Protein AF-A0A938B379-F1 (afdb_monomer)

Radius of gyration: 19.39 Å; Cα contacts (8 Å, |Δi|>4): 216; chains: 1; bounding box: 46×42×51 Å

Sequence (244 aa):
MMLWELARLNDAELQQLFDLAYCLHPHTATAWQVLIEAGPVAARWQKAQHNNPGGDKPYQRTTPNKCLFQLGLYLASESREKDQESLEPTQSPRYAPTRQDRAVRYLKLLTLEMMIRRSIYGAIGMGCFLYTYHPGDIEYMFEQLYNPGNLRRCKQMLLERIEERFQDAVERLCGARGTIRLRSRALSRNERPWVDSVRMRLCPWYPAQPAHIAGTEDMAAVFKNYFGHKAKGLAKERPILDEQ

Structure (mmCIF, N/CA/C/O backbone):
data_AF-A0A938B379-F1
#
_entry.id   AF-A0A938B379-F1
#
loop_
_atom_site.group_PDB
_atom_site.id
_atom_site.type_symbol
_atom_site.label_atom_id
_atom_site.label_alt_id
_atom_site.label_comp_id
_atom_site.label_asym_id
_atom_site.label_entity_id
_atom_site.label_seq_id
_atom_site.pdbx_PDB_ins_code
_atom_site.Cartn_x
_atom_site.Cartn_y
_atom_site.Cartn_z
_atom_site.occupancy
_atom_site.B_iso_or_equiv
_atom_site.auth_seq_id
_atom_site.auth_comp_id
_atom_site.auth_asym_id
_atom_site.auth_atom_id
_atom_site.pdbx_PDB_model_num
ATOM 1 N N . MET A 1 1 ? 20.255 6.894 -16.972 1.00 56.09 1 MET A N 1
ATOM 2 C CA . MET A 1 1 ? 21.135 5.984 -16.204 1.00 56.09 1 MET A CA 1
ATOM 3 C C . MET A 1 1 ? 20.377 5.442 -14.978 1.00 56.09 1 MET A C 1
ATOM 5 O O . MET A 1 1 ? 20.592 5.928 -13.879 1.00 56.09 1 MET A O 1
ATOM 9 N N . MET A 1 2 ? 19.427 4.506 -15.164 1.00 67.56 2 MET A N 1
ATOM 10 C CA . MET A 1 2 ? 18.523 4.009 -14.091 1.00 67.56 2 MET A CA 1
ATOM 11 C C . MET A 1 2 ? 18.432 2.470 -13.974 1.00 67.56 2 MET A C 1
ATOM 13 O O . MET A 1 2 ? 17.891 1.975 -12.996 1.00 67.56 2 MET A O 1
ATOM 17 N N . LEU A 1 3 ? 18.978 1.702 -14.927 1.00 81.25 3 LEU A N 1
ATOM 18 C CA . LEU A 1 3 ? 18.746 0.248 -15.016 1.00 81.25 3 LEU A CA 1
ATOM 19 C C . LEU A 1 3 ? 19.635 -0.616 -14.105 1.00 81.25 3 LEU A C 1
ATOM 21 O O . LEU A 1 3 ? 19.322 -1.778 -13.875 1.00 81.25 3 LEU A O 1
ATOM 25 N N . TRP A 1 4 ? 20.730 -0.074 -13.570 1.00 86.31 4 TRP A N 1
ATOM 26 C CA . TRP A 1 4 ? 21.715 -0.863 -12.819 1.00 86.31 4 TRP A CA 1
ATOM 27 C C . TRP A 1 4 ? 21.195 -1.380 -11.468 1.00 86.31 4 TRP A C 1
ATOM 29 O O . TRP A 1 4 ? 21.687 -2.393 -10.985 1.00 86.31 4 TRP A O 1
ATOM 39 N N . GLU A 1 5 ? 20.189 -0.730 -10.874 1.00 87.44 5 GLU A N 1
ATOM 40 C CA . GLU A 1 5 ? 19.558 -1.231 -9.645 1.00 87.44 5 GLU A CA 1
ATOM 41 C C . GLU A 1 5 ? 18.731 -2.492 -9.917 1.00 87.44 5 GLU A C 1
ATOM 43 O O . GLU A 1 5 ? 18.772 -3.434 -9.132 1.00 87.44 5 GLU A O 1
ATOM 48 N N . LEU A 1 6 ? 18.038 -2.554 -11.061 1.00 86.44 6 LEU A N 1
ATOM 49 C CA . LEU A 1 6 ? 17.274 -3.740 -11.455 1.00 86.44 6 LEU A CA 1
ATOM 50 C C . LEU A 1 6 ? 18.179 -4.918 -11.823 1.00 86.44 6 LEU A C 1
ATOM 52 O O . LEU A 1 6 ? 17.801 -6.057 -11.589 1.00 86.44 6 LEU A O 1
ATOM 56 N N . ALA A 1 7 ? 19.388 -4.656 -12.326 1.00 90.38 7 ALA A N 1
ATOM 57 C CA . ALA A 1 7 ? 20.361 -5.697 -12.665 1.00 90.38 7 ALA A CA 1
ATOM 58 C C . ALA A 1 7 ? 20.843 -6.525 -11.454 1.00 90.38 7 ALA A C 1
ATOM 60 O O . ALA A 1 7 ? 21.535 -7.523 -11.630 1.00 90.38 7 ALA A O 1
ATOM 61 N N . ARG A 1 8 ? 20.510 -6.107 -10.224 1.00 89.88 8 ARG A N 1
ATOM 62 C CA . ARG A 1 8 ? 20.795 -6.852 -8.987 1.00 89.88 8 ARG A CA 1
ATOM 63 C C . ARG A 1 8 ? 19.745 -7.913 -8.663 1.00 89.88 8 ARG A C 1
ATOM 65 O O . ARG A 1 8 ? 20.002 -8.750 -7.803 1.00 89.88 8 ARG A O 1
ATOM 72 N N . LEU A 1 9 ? 18.575 -7.833 -9.290 1.00 93.12 9 LEU A N 1
ATOM 73 C CA . LEU A 1 9 ? 17.483 -8.777 -9.102 1.00 93.12 9 LEU A CA 1
ATOM 74 C C . LEU A 1 9 ? 17.703 -9.982 -10.011 1.00 93.12 9 LEU A C 1
ATOM 76 O O . LEU A 1 9 ? 18.120 -9.824 -11.159 1.00 93.12 9 LEU A O 1
ATOM 80 N N . ASN A 1 10 ? 17.395 -11.178 -9.517 1.00 95.44 10 ASN A N 1
ATOM 81 C CA . ASN A 1 10 ? 17.300 -12.340 -10.398 1.00 95.44 10 ASN A CA 1
ATOM 82 C C . ASN A 1 10 ? 15.980 -12.319 -11.197 1.00 95.44 10 ASN A C 1
ATOM 84 O O . ASN A 1 10 ? 15.050 -11.579 -10.866 1.00 95.44 10 ASN A O 1
ATOM 88 N N . ASP A 1 11 ? 15.877 -13.162 -12.227 1.00 96.00 11 ASP A N 1
ATOM 89 C CA . ASP A 1 11 ? 14.704 -13.207 -13.113 1.00 96.00 11 ASP A CA 1
ATOM 90 C C . ASP A 1 11 ? 13.390 -13.469 -12.361 1.00 96.00 11 ASP A C 1
ATOM 92 O O . ASP A 1 11 ? 12.356 -12.891 -12.694 1.00 96.00 11 ASP A O 1
ATOM 96 N N . ALA A 1 12 ? 13.417 -14.298 -11.311 1.00 94.50 12 ALA A N 1
ATOM 97 C CA . ALA A 1 12 ? 12.229 -14.605 -10.519 1.00 94.50 12 ALA A CA 1
ATOM 98 C C . ALA A 1 12 ? 11.777 -13.406 -9.670 1.00 94.50 12 ALA A C 1
ATOM 100 O O . ALA A 1 12 ? 10.584 -13.114 -9.608 1.00 9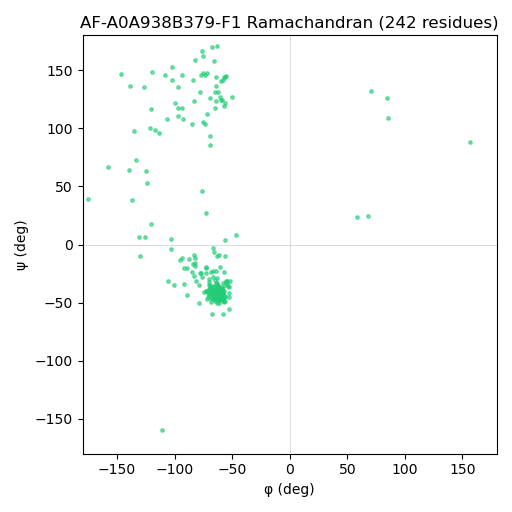4.50 12 ALA A O 1
ATOM 101 N N . GLU A 1 13 ? 12.709 -12.684 -9.044 1.00 93.38 13 GLU A N 1
ATOM 102 C CA . GLU A 1 13 ? 12.419 -11.447 -8.307 1.00 93.38 13 GLU A CA 1
ATOM 103 C C . GLU A 1 13 ? 11.899 -10.353 -9.243 1.00 93.38 13 GLU A C 1
ATOM 105 O O . GLU A 1 13 ? 10.933 -9.660 -8.916 1.00 93.38 13 GLU A O 1
ATOM 110 N N . LEU A 1 14 ? 12.510 -10.220 -10.424 1.00 95.94 14 LEU A N 1
ATOM 111 C CA . LEU A 1 14 ? 12.084 -9.266 -11.439 1.00 95.94 14 LEU A CA 1
ATOM 112 C C . LEU A 1 14 ? 10.662 -9.571 -11.920 1.00 95.94 14 LEU A C 1
ATOM 114 O O . LEU A 1 14 ? 9.833 -8.661 -11.968 1.00 95.94 14 LEU A O 1
ATOM 118 N N . GLN A 1 15 ? 10.360 -10.840 -12.214 1.00 96.12 15 GLN A N 1
ATOM 119 C CA . GLN A 1 15 ? 9.021 -11.272 -12.610 1.00 96.12 15 GLN A CA 1
ATOM 120 C C . GLN A 1 15 ? 7.998 -11.015 -11.498 1.00 96.12 15 GLN A C 1
ATOM 122 O O . GLN A 1 15 ? 6.945 -10.447 -11.768 1.00 96.12 15 GLN A O 1
ATOM 127 N N . GLN A 1 16 ? 8.314 -11.346 -10.242 1.00 94.38 16 GLN A N 1
ATOM 128 C CA . GLN A 1 16 ? 7.420 -11.084 -9.105 1.00 94.38 16 GLN A CA 1
ATOM 129 C C . GLN A 1 16 ? 7.123 -9.589 -8.931 1.00 94.38 16 GLN A C 1
ATOM 131 O O . GLN A 1 16 ? 5.977 -9.201 -8.692 1.00 94.38 16 GLN A O 1
ATOM 136 N N . LEU A 1 17 ? 8.139 -8.733 -9.060 1.00 95.75 17 LEU A N 1
ATOM 137 C CA . LEU A 1 17 ? 7.961 -7.284 -8.978 1.00 95.75 17 LEU A CA 1
ATOM 138 C C . LEU A 1 17 ? 7.191 -6.738 -10.182 1.00 95.75 17 LEU A C 1
ATOM 140 O O . LEU A 1 17 ? 6.385 -5.823 -10.018 1.00 95.75 17 LEU A O 1
ATOM 144 N N . PHE A 1 18 ? 7.388 -7.302 -11.373 1.00 97.12 18 PHE A N 1
ATOM 145 C CA . PHE A 1 18 ? 6.589 -6.951 -12.540 1.00 97.12 18 PHE A CA 1
ATOM 146 C C . PHE A 1 18 ? 5.120 -7.350 -12.358 1.00 97.12 18 PHE A C 1
ATOM 148 O O . PHE A 1 18 ? 4.241 -6.517 -12.565 1.00 97.12 18 PHE A O 1
ATOM 155 N N . ASP A 1 19 ? 4.840 -8.570 -11.897 1.00 96.12 19 ASP A N 1
ATOM 156 C CA . ASP A 1 19 ? 3.480 -9.045 -11.620 1.00 96.12 19 ASP A CA 1
ATOM 157 C C . ASP A 1 19 ? 2.784 -8.163 -10.578 1.00 96.12 19 ASP A C 1
ATOM 159 O O . ASP A 1 19 ? 1.596 -7.847 -10.698 1.00 96.12 19 ASP A O 1
ATOM 163 N N . LEU A 1 20 ? 3.536 -7.715 -9.570 1.00 96.31 20 LEU A N 1
ATOM 164 C CA . LEU A 1 20 ? 3.066 -6.751 -8.587 1.00 96.31 20 LEU A CA 1
ATOM 165 C C . LEU A 1 20 ? 2.774 -5.385 -9.222 1.00 96.31 20 LEU A C 1
ATOM 167 O O . LEU A 1 20 ? 1.699 -4.830 -8.997 1.00 96.31 20 LEU A O 1
ATOM 171 N N . ALA A 1 21 ? 3.687 -4.846 -10.032 1.00 97.00 21 ALA A N 1
ATOM 172 C CA . ALA A 1 21 ? 3.472 -3.584 -10.739 1.00 97.00 21 ALA A CA 1
ATOM 173 C C . ALA A 1 21 ? 2.256 -3.659 -11.673 1.00 97.00 21 ALA A C 1
ATOM 175 O O . ALA A 1 21 ? 1.466 -2.718 -11.723 1.00 97.00 21 ALA A O 1
ATOM 176 N N . TYR A 1 22 ? 2.068 -4.786 -12.359 1.00 96.31 22 TYR A N 1
ATOM 177 C CA . TYR A 1 22 ? 0.928 -5.038 -13.234 1.00 96.31 22 TYR A CA 1
ATOM 178 C C . TYR A 1 22 ? -0.380 -5.179 -12.450 1.00 96.31 22 TYR A C 1
ATOM 180 O O . TYR A 1 22 ? -1.420 -4.687 -12.879 1.00 96.31 22 TYR A O 1
ATOM 188 N N . CYS A 1 23 ? -0.331 -5.773 -11.254 1.00 95.31 23 CYS A N 1
ATOM 189 C CA . CYS A 1 23 ? -1.469 -5.801 -10.337 1.00 95.31 23 CYS A CA 1
ATOM 190 C C . CYS A 1 23 ? -1.902 -4.389 -9.905 1.00 95.31 23 CYS A C 1
ATOM 192 O O . CYS A 1 23 ? -3.093 -4.158 -9.719 1.00 95.31 23 CYS A O 1
ATOM 194 N N . LEU A 1 24 ? -0.954 -3.461 -9.724 1.00 96.00 24 LEU A N 1
ATOM 195 C CA . LEU A 1 24 ? -1.228 -2.062 -9.365 1.00 96.00 24 LEU A CA 1
ATOM 196 C C . LEU A 1 24 ? -1.671 -1.215 -10.564 1.00 96.00 24 LEU A C 1
ATOM 198 O O . LEU A 1 24 ? -2.488 -0.306 -10.423 1.00 96.00 24 LEU A O 1
ATOM 202 N N . HIS A 1 25 ? -1.109 -1.505 -11.734 1.00 95.12 25 HIS A N 1
ATOM 203 C CA . HIS A 1 25 ? -1.333 -0.785 -12.976 1.00 95.12 25 HIS A CA 1
ATOM 204 C C . HIS A 1 25 ? -1.546 -1.800 -14.106 1.00 95.12 25 HIS A C 1
ATOM 206 O O . HIS A 1 25 ? -0.558 -2.252 -14.690 1.00 95.12 25 HIS A O 1
ATOM 212 N N . PRO A 1 26 ? -2.801 -2.122 -14.483 1.00 93.56 26 PRO A N 1
ATOM 213 C CA . PRO A 1 26 ? -3.121 -3.172 -15.462 1.00 93.56 26 PRO A CA 1
ATOM 214 C C . PRO A 1 26 ? -2.787 -2.788 -16.919 1.00 93.56 26 PRO A C 1
ATOM 216 O O . PRO A 1 26 ? -3.389 -3.276 -17.873 1.00 93.56 26 PRO A O 1
ATOM 219 N N . HIS A 1 27 ? -1.810 -1.903 -17.109 1.00 94.00 27 HIS A N 1
ATOM 220 C CA . HIS A 1 27 ? -1.256 -1.503 -18.389 1.00 94.00 27 HIS A CA 1
ATOM 221 C C . HIS A 1 27 ? 0.239 -1.829 -18.406 1.00 94.00 27 HIS A C 1
ATOM 223 O O . HIS A 1 27 ? 1.021 -1.251 -17.649 1.00 94.00 27 HIS A O 1
ATOM 229 N N . THR A 1 28 ? 0.646 -2.734 -19.298 1.00 95.44 28 THR A N 1
ATOM 230 C CA . THR A 1 28 ? 1.998 -3.316 -19.345 1.00 95.44 28 THR A CA 1
ATOM 231 C C . THR A 1 28 ? 3.104 -2.265 -19.378 1.00 95.44 28 THR A C 1
ATOM 233 O O . THR A 1 28 ? 4.062 -2.358 -18.614 1.00 95.44 28 THR A O 1
ATOM 236 N N . ALA A 1 29 ? 2.969 -1.227 -20.210 1.00 94.88 29 ALA A N 1
ATOM 237 C CA . ALA A 1 29 ? 3.987 -0.179 -20.286 1.00 94.88 29 ALA A CA 1
ATOM 238 C C . ALA A 1 29 ? 4.081 0.629 -18.981 1.00 94.88 29 ALA A C 1
ATOM 240 O O . ALA A 1 29 ? 5.173 1.008 -18.568 1.00 94.88 29 ALA A O 1
ATOM 241 N N . THR A 1 30 ? 2.953 0.854 -18.303 1.00 95.19 30 THR A N 1
ATOM 242 C CA . THR A 1 30 ? 2.916 1.580 -17.026 1.00 95.19 30 THR A CA 1
ATOM 243 C C . THR A 1 30 ? 3.559 0.748 -15.923 1.00 95.19 30 THR A C 1
ATOM 245 O O . THR A 1 30 ? 4.363 1.275 -15.163 1.00 95.19 30 THR A O 1
ATOM 248 N N . ALA A 1 31 ? 3.262 -0.554 -15.872 1.00 96.75 31 ALA A N 1
ATOM 249 C CA . ALA A 1 31 ? 3.865 -1.483 -14.922 1.00 96.75 31 ALA A CA 1
ATOM 250 C C . ALA A 1 31 ? 5.398 -1.517 -15.052 1.00 96.75 31 ALA A C 1
ATOM 252 O O . ALA A 1 31 ? 6.105 -1.361 -14.056 1.00 96.75 31 ALA A O 1
ATOM 253 N N . TRP A 1 32 ? 5.919 -1.616 -16.281 1.00 96.75 32 TRP A N 1
ATOM 254 C CA . TRP A 1 32 ? 7.361 -1.545 -16.533 1.00 96.75 32 TRP A CA 1
ATOM 255 C C . TRP A 1 32 ? 7.973 -0.215 -16.104 1.00 96.75 32 TRP A C 1
ATOM 257 O O . TRP A 1 32 ? 9.028 -0.198 -15.474 1.00 96.75 32 TRP A O 1
ATOM 267 N N . GLN A 1 33 ? 7.318 0.902 -16.416 1.00 95.94 33 GLN A N 1
ATOM 268 C CA . GLN A 1 33 ? 7.823 2.213 -16.023 1.00 95.94 33 GLN A CA 1
ATOM 269 C C . GLN A 1 33 ? 7.877 2.372 -14.497 1.00 95.94 33 GLN A C 1
ATOM 271 O O . GLN A 1 33 ? 8.896 2.813 -13.974 1.00 95.94 33 GLN A O 1
ATOM 276 N N . VAL A 1 34 ? 6.831 1.947 -13.781 1.00 97.12 34 VAL A N 1
ATOM 277 C CA . VAL A 1 34 ? 6.803 1.949 -12.309 1.00 97.12 34 VAL A CA 1
ATOM 278 C C . VAL A 1 34 ? 7.919 1.077 -11.736 1.00 97.12 34 VAL A C 1
ATOM 280 O O . VAL A 1 34 ? 8.585 1.485 -10.788 1.00 97.12 34 VAL A O 1
ATOM 283 N N . LEU A 1 35 ? 8.165 -0.099 -12.320 1.00 97.31 35 LEU A N 1
ATOM 284 C CA . LEU A 1 35 ? 9.252 -0.984 -11.903 1.00 97.31 35 LEU A CA 1
ATOM 285 C C . LEU A 1 35 ? 10.635 -0.344 -12.112 1.00 97.31 35 LEU A C 1
ATOM 287 O O . LEU A 1 35 ? 11.487 -0.413 -11.228 1.00 97.31 35 LEU A O 1
ATOM 291 N N . ILE A 1 36 ? 10.856 0.333 -13.241 1.00 96.38 36 ILE A N 1
ATOM 292 C CA . ILE A 1 36 ? 12.102 1.072 -13.506 1.00 96.38 36 ILE A CA 1
ATOM 293 C C . ILE A 1 36 ? 12.276 2.227 -12.511 1.00 96.38 36 ILE A C 1
ATOM 295 O O . ILE A 1 36 ? 13.366 2.423 -11.971 1.00 96.38 36 ILE A O 1
ATOM 299 N N . GLU A 1 37 ? 11.206 2.970 -12.226 1.00 96.25 37 GLU A N 1
ATOM 300 C CA . GLU A 1 37 ? 11.202 4.074 -11.259 1.00 96.25 37 GLU A CA 1
ATOM 301 C C . GLU A 1 37 ? 11.409 3.594 -9.813 1.00 96.25 37 GLU A C 1
ATOM 303 O O . GLU A 1 37 ? 11.977 4.325 -8.995 1.00 96.25 37 GLU A O 1
ATOM 308 N N . ALA A 1 38 ? 11.012 2.358 -9.498 1.00 96.56 38 ALA A N 1
ATOM 309 C CA . ALA A 1 38 ? 11.160 1.762 -8.175 1.00 96.56 38 ALA A CA 1
ATOM 310 C C . ALA A 1 38 ? 12.624 1.642 -7.732 1.00 96.56 38 ALA A C 1
ATOM 312 O O . ALA A 1 38 ? 12.914 1.850 -6.554 1.00 96.56 38 ALA A O 1
ATOM 313 N N . GLY A 1 39 ? 13.551 1.346 -8.653 1.00 96.00 39 GLY A N 1
ATOM 314 C CA . GLY A 1 39 ? 14.972 1.136 -8.345 1.00 96.00 39 GLY A CA 1
ATOM 315 C C . GLY A 1 39 ? 15.622 2.345 -7.655 1.00 96.00 39 GLY A C 1
ATOM 316 O O . GLY A 1 39 ? 16.050 2.233 -6.503 1.00 96.00 39 GLY A O 1
ATOM 317 N N . PRO A 1 40 ? 15.634 3.537 -8.284 1.00 95.88 40 PRO A N 1
ATOM 318 C CA . PRO A 1 40 ? 16.147 4.754 -7.656 1.00 95.88 40 PRO A CA 1
ATOM 319 C C . PRO A 1 40 ? 15.438 5.123 -6.346 1.00 95.88 40 PRO A C 1
ATOM 321 O O . PRO A 1 40 ? 16.064 5.677 -5.441 1.00 95.88 40 PRO A O 1
ATOM 324 N N . VAL A 1 41 ? 14.136 4.840 -6.223 1.00 95.81 41 VAL A N 1
ATOM 325 C CA . VAL A 1 41 ? 13.381 5.094 -4.985 1.00 95.81 41 VAL A CA 1
ATOM 326 C C . VAL A 1 41 ? 13.855 4.166 -3.862 1.00 95.81 41 VAL A C 1
ATOM 328 O O . VAL A 1 41 ? 14.135 4.644 -2.761 1.00 95.81 41 VAL A O 1
ATOM 331 N N . ALA A 1 42 ? 14.005 2.869 -4.144 1.00 94.81 42 ALA A N 1
ATOM 332 C CA . ALA A 1 42 ? 14.507 1.874 -3.200 1.00 94.81 42 ALA A CA 1
ATOM 333 C C . ALA A 1 42 ? 15.928 2.217 -2.728 1.00 94.81 42 ALA A C 1
ATOM 335 O O . ALA A 1 42 ? 16.192 2.219 -1.526 1.00 94.81 42 ALA A O 1
ATOM 336 N N . ALA A 1 43 ? 16.809 2.613 -3.651 1.00 94.12 43 ALA A N 1
ATOM 337 C CA . ALA A 1 43 ? 18.176 3.034 -3.349 1.00 94.12 43 ALA A CA 1
ATOM 338 C C . ALA A 1 43 ? 18.225 4.266 -2.429 1.00 94.12 43 ALA A C 1
ATOM 340 O O . ALA A 1 43 ? 18.968 4.296 -1.442 1.00 94.12 43 ALA A O 1
ATOM 341 N N . ARG A 1 44 ? 17.392 5.284 -2.704 1.00 94.06 44 ARG A N 1
ATOM 342 C CA . ARG A 1 44 ? 17.262 6.460 -1.825 1.00 94.06 44 ARG A CA 1
ATOM 343 C C . ARG A 1 44 ? 16.791 6.064 -0.429 1.00 94.06 44 ARG A C 1
ATOM 345 O O . ARG A 1 44 ? 17.318 6.588 0.551 1.00 94.06 44 ARG A O 1
ATOM 352 N N . TRP A 1 45 ? 15.837 5.141 -0.333 1.00 91.19 45 TRP A N 1
ATOM 353 C CA . TRP A 1 45 ? 15.331 4.667 0.953 1.00 91.19 45 TRP A CA 1
ATOM 354 C C . TRP A 1 45 ? 16.381 3.874 1.734 1.00 91.19 45 TRP A C 1
ATOM 356 O O . TRP A 1 45 ? 16.573 4.118 2.923 1.00 91.19 45 TRP A O 1
ATOM 366 N N . GLN A 1 46 ? 17.125 2.994 1.059 1.00 92.00 46 GLN A N 1
ATOM 367 C CA . GLN A 1 46 ? 18.243 2.258 1.648 1.00 92.00 46 GLN A CA 1
ATOM 368 C C . GLN A 1 46 ? 19.298 3.214 2.215 1.00 92.00 46 GLN A C 1
ATOM 370 O O . GLN A 1 46 ? 19.714 3.081 3.366 1.00 92.00 46 GLN A O 1
ATOM 375 N N . LYS A 1 47 ? 19.685 4.229 1.432 1.00 91.94 47 LYS A N 1
ATOM 376 C CA . LYS A 1 47 ? 20.626 5.263 1.873 1.00 91.94 47 LYS A CA 1
ATOM 377 C C . LYS A 1 47 ? 20.084 6.044 3.072 1.00 91.94 47 LYS A C 1
ATOM 379 O O . LYS A 1 47 ? 20.825 6.293 4.017 1.00 91.94 47 LYS A O 1
ATOM 384 N N . ALA A 1 48 ? 18.799 6.402 3.070 1.00 89.38 48 ALA A N 1
ATOM 385 C CA . ALA A 1 48 ? 18.170 7.106 4.187 1.00 89.38 48 ALA A CA 1
ATOM 386 C C . ALA A 1 48 ? 18.160 6.274 5.482 1.00 89.38 48 ALA A C 1
ATOM 388 O O . ALA A 1 48 ? 18.365 6.840 6.556 1.00 89.38 48 ALA A O 1
ATOM 389 N N . GLN A 1 49 ? 17.969 4.953 5.386 1.00 86.94 49 GLN A N 1
ATOM 390 C CA . GLN A 1 49 ? 18.069 4.032 6.524 1.00 86.94 49 GLN A CA 1
ATOM 391 C C . GLN A 1 49 ? 19.504 3.880 7.022 1.00 86.94 49 GLN A C 1
ATOM 393 O O . GLN A 1 49 ? 19.729 3.878 8.227 1.00 86.94 49 GLN A O 1
ATOM 398 N N . HIS A 1 50 ? 20.476 3.790 6.112 1.00 86.94 50 HIS A N 1
ATOM 399 C CA . HIS A 1 50 ? 21.884 3.679 6.485 1.00 86.94 50 HIS A CA 1
ATOM 400 C C . HIS A 1 50 ? 22.412 4.955 7.151 1.00 86.94 50 HIS A C 1
ATOM 402 O O . HIS A 1 50 ? 23.138 4.874 8.135 1.00 86.94 50 HIS A O 1
ATOM 408 N N . ASN A 1 51 ? 21.999 6.125 6.654 1.00 85.81 51 ASN A N 1
ATOM 409 C CA . ASN A 1 51 ? 22.376 7.426 7.211 1.00 85.81 51 ASN A CA 1
ATOM 410 C C . ASN A 1 51 ? 21.678 7.735 8.543 1.00 85.81 51 ASN A C 1
ATOM 412 O O . ASN A 1 51 ? 22.148 8.581 9.295 1.00 85.81 51 ASN A O 1
ATOM 416 N N . ASN A 1 52 ? 20.561 7.064 8.833 1.00 79.75 52 ASN A N 1
ATOM 417 C CA . ASN A 1 52 ? 19.829 7.193 10.089 1.00 79.75 52 ASN A CA 1
ATOM 418 C C . ASN A 1 52 ? 19.665 5.810 10.739 1.00 79.75 52 ASN A C 1
ATOM 420 O O . ASN A 1 52 ? 18.529 5.357 10.905 1.00 79.75 52 ASN A O 1
ATOM 424 N N . PRO A 1 53 ? 20.767 5.131 11.122 1.00 64.38 53 PRO A N 1
ATOM 425 C CA . PRO A 1 53 ? 20.748 3.722 11.533 1.00 64.38 53 PRO A CA 1
ATOM 426 C C . PRO A 1 53 ? 19.981 3.464 12.843 1.00 64.38 53 PRO A C 1
ATOM 428 O O . PRO A 1 53 ? 19.803 2.320 13.249 1.00 64.38 53 PRO A O 1
ATOM 431 N N . GLY A 1 54 ? 19.477 4.516 13.483 1.00 60.53 54 GLY A N 1
ATOM 432 C CA . GLY A 1 54 ? 18.611 4.440 14.649 1.00 60.53 54 GLY A CA 1
ATOM 433 C C . GLY A 1 54 ? 18.115 5.810 15.082 1.00 60.53 54 GLY A C 1
ATOM 434 O O . GLY A 1 54 ? 18.092 6.069 16.277 1.00 60.53 54 GLY A O 1
ATOM 435 N N . GLY A 1 55 ? 17.783 6.702 14.135 1.00 45.00 55 GLY A N 1
ATOM 436 C CA . GLY A 1 55 ? 17.323 8.049 14.488 1.00 45.00 55 GLY A CA 1
ATOM 437 C C . GLY A 1 55 ? 16.207 7.951 15.527 1.00 45.00 55 GLY A C 1
ATOM 438 O O . GLY A 1 55 ? 15.258 7.209 15.285 1.00 45.00 55 GLY A O 1
ATOM 439 N N . ASP A 1 56 ? 16.360 8.661 16.650 1.00 46.88 56 ASP A N 1
ATOM 440 C CA . ASP A 1 56 ? 15.666 8.598 17.959 1.00 46.88 56 ASP A CA 1
ATOM 441 C C . ASP A 1 56 ? 14.124 8.528 17.976 1.00 46.88 56 ASP A C 1
ATOM 443 O O . ASP A 1 56 ? 13.477 8.655 19.013 1.00 46.88 56 ASP A O 1
ATOM 447 N N . LYS A 1 57 ? 13.479 8.352 16.829 1.00 58.75 57 LYS A N 1
ATOM 448 C CA . LYS A 1 57 ? 12.049 8.155 16.677 1.00 58.75 57 LYS A CA 1
ATOM 449 C C . LYS A 1 57 ? 11.750 6.669 16.873 1.00 58.75 57 LYS A C 1
ATOM 451 O O . LYS A 1 57 ? 11.882 5.896 15.924 1.00 58.75 57 LYS A O 1
ATOM 456 N N . PRO A 1 58 ? 11.209 6.252 18.033 1.00 58.09 58 PRO A N 1
ATOM 457 C CA . PRO A 1 58 ? 10.913 4.843 18.305 1.00 58.09 58 PRO A CA 1
ATOM 458 C C . PRO A 1 58 ? 9.892 4.244 17.317 1.00 58.09 58 PRO A C 1
ATOM 460 O O . PRO A 1 58 ? 9.632 3.042 17.327 1.00 58.09 58 PRO A O 1
ATOM 463 N N . TYR A 1 59 ? 9.260 5.069 16.481 1.00 58.69 59 TYR A N 1
ATOM 464 C CA . TYR A 1 59 ? 8.186 4.698 15.569 1.00 58.69 59 TYR A CA 1
ATOM 465 C C . TYR A 1 59 ? 8.639 4.371 14.143 1.00 58.69 59 TYR A C 1
ATOM 467 O O . TYR A 1 59 ? 7.827 3.820 13.399 1.00 58.69 59 TYR A O 1
ATOM 475 N N . GLN A 1 60 ? 9.880 4.692 13.756 1.00 64.06 60 GLN A N 1
ATOM 476 C C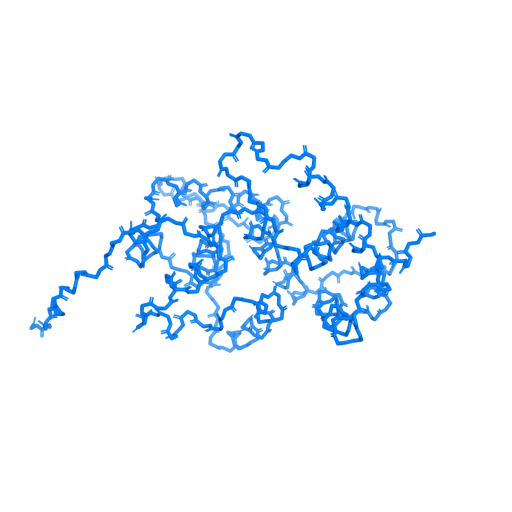A . GLN A 1 60 ? 10.357 4.481 12.390 1.00 64.06 60 GLN A CA 1
ATOM 477 C C . GLN A 1 60 ? 11.129 3.166 12.302 1.00 64.06 60 GLN A C 1
ATOM 479 O O . GLN A 1 60 ? 12.121 2.956 12.994 1.00 64.06 60 GLN A O 1
ATOM 484 N N . ARG A 1 61 ? 10.617 2.244 11.491 1.00 68.81 61 ARG A N 1
ATOM 485 C CA . ARG A 1 61 ? 11.144 0.890 11.385 1.00 68.81 61 ARG A CA 1
ATOM 486 C C . ARG A 1 61 ? 12.084 0.787 10.191 1.00 68.81 61 ARG A C 1
ATOM 488 O O . ARG A 1 61 ? 11.734 1.226 9.098 1.00 68.81 61 ARG A O 1
ATOM 495 N N . THR A 1 62 ? 13.228 0.137 10.371 1.00 82.19 62 THR A N 1
ATOM 496 C CA . THR A 1 62 ? 14.077 -0.267 9.246 1.00 82.19 62 THR A CA 1
ATOM 497 C C . THR A 1 62 ? 13.329 -1.293 8.398 1.00 82.19 62 THR A C 1
ATOM 499 O O . THR A 1 62 ? 12.961 -2.369 8.879 1.00 82.19 62 THR A O 1
ATOM 502 N N . THR A 1 63 ? 13.065 -0.949 7.140 1.00 83.88 63 THR A N 1
ATOM 503 C CA . THR A 1 63 ? 12.502 -1.877 6.155 1.00 83.88 63 THR A CA 1
ATOM 504 C C . THR A 1 63 ? 13.566 -2.929 5.832 1.00 83.88 63 THR A C 1
ATOM 506 O O . THR A 1 63 ? 14.675 -2.547 5.467 1.00 83.88 63 THR A O 1
ATOM 509 N N . PRO A 1 64 ? 13.273 -4.237 5.942 1.00 85.69 64 PRO A N 1
ATOM 510 C CA . PRO A 1 64 ? 14.231 -5.273 5.568 1.00 85.69 64 PRO A CA 1
ATOM 511 C C . PRO A 1 64 ? 14.700 -5.111 4.118 1.00 85.69 64 PRO A C 1
ATOM 513 O O . PRO A 1 64 ? 13.884 -4.790 3.254 1.00 85.69 64 PRO A O 1
ATOM 516 N N . ASN A 1 65 ? 15.973 -5.410 3.834 1.00 85.88 65 ASN A N 1
ATOM 517 C CA . ASN A 1 65 ? 16.550 -5.244 2.492 1.00 85.88 65 ASN A CA 1
ATOM 518 C C . ASN A 1 65 ? 15.723 -5.936 1.395 1.00 85.88 65 ASN A C 1
ATOM 520 O O . ASN A 1 65 ? 15.444 -5.332 0.363 1.00 85.88 65 ASN A O 1
ATOM 524 N N . LYS A 1 66 ? 15.234 -7.154 1.666 1.00 86.94 66 LYS A N 1
ATOM 525 C CA . LYS A 1 66 ? 14.371 -7.925 0.752 1.00 86.94 66 LYS A CA 1
ATOM 526 C C . LYS A 1 66 ? 13.042 -7.241 0.393 1.00 86.94 66 LYS A C 1
ATOM 528 O O . LYS A 1 66 ? 12.413 -7.602 -0.588 1.00 86.94 66 LYS A O 1
ATOM 533 N N . CYS A 1 67 ? 12.600 -6.263 1.183 1.00 89.88 67 CYS A N 1
ATOM 534 C CA . CYS A 1 67 ? 11.356 -5.525 0.968 1.00 89.88 67 CYS A CA 1
ATOM 535 C C . CYS A 1 67 ? 11.591 -4.122 0.378 1.00 89.88 67 CYS A C 1
ATOM 537 O O . CYS A 1 67 ? 10.619 -3.418 0.105 1.00 89.88 67 CYS A O 1
ATOM 539 N N . LEU A 1 68 ? 12.848 -3.688 0.194 1.00 91.31 68 LEU A N 1
ATOM 540 C CA . LEU A 1 68 ? 13.166 -2.331 -0.269 1.00 91.31 68 LEU A CA 1
ATOM 541 C C . LEU A 1 68 ? 12.660 -2.065 -1.686 1.00 91.31 68 LEU A C 1
ATOM 543 O O . LEU A 1 68 ? 12.086 -1.006 -1.925 1.00 91.31 68 LEU A O 1
ATOM 547 N N . PHE A 1 69 ? 12.823 -3.018 -2.607 1.00 94.94 69 PHE A N 1
ATOM 548 C CA . PHE A 1 69 ? 12.328 -2.865 -3.979 1.00 94.94 69 PHE A CA 1
ATOM 549 C C . PHE A 1 69 ? 10.809 -2.779 -4.032 1.00 94.94 69 PHE A C 1
ATOM 551 O O . PHE A 1 69 ? 10.273 -1.899 -4.698 1.00 94.94 69 PHE A O 1
ATOM 558 N N . GLN A 1 70 ? 10.110 -3.621 -3.272 1.00 95.12 70 GLN A N 1
ATOM 559 C CA . GLN A 1 70 ? 8.655 -3.554 -3.192 1.00 95.12 70 GLN A CA 1
ATOM 560 C C . GLN A 1 70 ? 8.165 -2.237 -2.577 1.00 95.12 70 GLN A C 1
ATOM 562 O O . GLN A 1 70 ? 7.207 -1.644 -3.069 1.00 95.12 70 GLN A O 1
ATOM 567 N N . LEU A 1 71 ? 8.850 -1.730 -1.547 1.00 94.38 71 LEU A N 1
ATOM 568 C CA . LEU A 1 71 ? 8.565 -0.402 -1.008 1.00 94.38 71 LEU A CA 1
ATOM 569 C C . LEU A 1 71 ? 8.797 0.692 -2.061 1.00 94.38 71 LEU A C 1
ATOM 571 O O . LEU A 1 71 ? 7.950 1.567 -2.237 1.00 94.38 71 LEU A O 1
ATOM 575 N N . GLY A 1 72 ? 9.922 0.628 -2.777 1.00 96.56 72 GLY A N 1
ATOM 576 C CA . GLY A 1 72 ? 10.231 1.540 -3.875 1.00 96.56 72 GLY A CA 1
ATOM 577 C C . GLY A 1 72 ? 9.156 1.522 -4.959 1.00 96.56 72 GLY A C 1
ATOM 578 O O . GLY A 1 72 ? 8.743 2.579 -5.427 1.00 96.56 72 GLY A O 1
ATOM 579 N N . LEU A 1 73 ? 8.639 0.337 -5.279 1.00 97.62 73 LEU A N 1
ATOM 580 C CA . LEU A 1 73 ? 7.573 0.119 -6.249 1.00 97.62 73 LEU A CA 1
ATOM 581 C C . LEU A 1 73 ? 6.258 0.751 -5.792 1.00 97.62 73 LEU A C 1
ATOM 583 O O . LEU A 1 73 ? 5.611 1.439 -6.577 1.00 97.62 73 LEU A O 1
ATOM 587 N N . TYR A 1 74 ? 5.884 0.610 -4.519 1.00 97.56 74 TYR A N 1
ATOM 588 C CA . TYR A 1 74 ? 4.691 1.269 -3.978 1.00 97.56 74 TYR A CA 1
ATOM 589 C C . TYR A 1 74 ? 4.778 2.783 -3.971 1.00 97.56 74 TYR A C 1
ATOM 591 O O . TYR A 1 74 ? 3.792 3.441 -4.303 1.00 97.56 74 TYR A O 1
ATOM 599 N N . LEU A 1 75 ? 5.942 3.326 -3.628 1.00 96.81 75 LEU A N 1
ATOM 600 C CA . LEU A 1 75 ? 6.185 4.764 -3.630 1.00 96.81 75 LEU A CA 1
ATOM 601 C C . LEU A 1 75 ? 6.213 5.332 -5.059 1.00 96.81 75 LEU A C 1
ATOM 603 O O . LEU A 1 75 ? 5.612 6.377 -5.304 1.00 96.81 75 LEU A O 1
ATOM 607 N N . ALA A 1 76 ? 6.842 4.634 -6.010 1.00 97.50 76 ALA A N 1
ATOM 608 C CA . ALA A 1 76 ? 6.815 5.004 -7.427 1.00 97.50 76 ALA A CA 1
ATOM 609 C C . ALA A 1 76 ? 5.380 4.971 -7.978 1.00 97.50 76 ALA A C 1
ATOM 611 O O . ALA A 1 76 ? 4.892 5.962 -8.519 1.00 97.50 76 ALA A O 1
ATOM 612 N N . SER A 1 77 ? 4.667 3.869 -7.735 1.00 97.56 77 SER A N 1
ATOM 613 C CA . SER A 1 77 ? 3.254 3.704 -8.078 1.00 97.56 77 SER A CA 1
ATOM 614 C C . SER A 1 77 ? 2.385 4.808 -7.463 1.00 97.56 77 SER A C 1
ATOM 616 O O . SER A 1 77 ? 1.558 5.396 -8.148 1.00 97.56 77 SER A O 1
ATOM 618 N N . GLU A 1 78 ? 2.583 5.154 -6.186 1.00 96.50 78 GLU A N 1
ATOM 619 C CA . GLU A 1 78 ? 1.845 6.246 -5.542 1.00 96.50 78 GLU A CA 1
ATOM 620 C C . GLU A 1 78 ? 2.096 7.601 -6.212 1.00 96.50 78 GLU A C 1
ATOM 622 O O . GLU A 1 78 ? 1.145 8.354 -6.418 1.00 96.50 78 GLU A O 1
ATOM 627 N N . SER A 1 79 ? 3.345 7.913 -6.563 1.00 95.62 79 SER A N 1
ATOM 628 C CA . SER A 1 79 ? 3.669 9.159 -7.263 1.00 95.62 79 SER A CA 1
ATOM 629 C C . SER A 1 79 ? 2.914 9.265 -8.587 1.00 95.62 79 SER A C 1
ATOM 631 O O . SER A 1 79 ? 2.388 10.329 -8.907 1.00 95.62 79 SER A O 1
ATOM 633 N N . ARG A 1 80 ? 2.831 8.160 -9.334 1.00 95.06 80 ARG A N 1
ATOM 634 C CA . ARG A 1 80 ? 2.092 8.097 -10.598 1.00 95.06 80 ARG A CA 1
ATOM 635 C C . ARG A 1 80 ? 0.591 8.248 -10.419 1.00 95.06 80 ARG A C 1
ATOM 637 O O . ARG A 1 80 ? -0.058 8.968 -11.164 1.00 95.06 80 ARG A O 1
ATOM 644 N N . GLU A 1 81 ? 0.027 7.569 -9.429 1.00 95.31 81 GLU A N 1
ATOM 645 C CA . GLU A 1 81 ? -1.405 7.658 -9.138 1.00 95.31 81 GLU A CA 1
ATOM 646 C C . GLU A 1 81 ? -1.806 9.081 -8.753 1.00 95.31 81 GLU A C 1
ATOM 648 O O . GLU A 1 81 ? -2.825 9.560 -9.236 1.00 95.31 81 GLU A O 1
ATOM 653 N N . LYS A 1 82 ? -0.977 9.770 -7.957 1.00 92.44 82 LYS A N 1
ATOM 654 C CA . LYS A 1 82 ? -1.178 11.180 -7.596 1.00 92.44 82 LYS A CA 1
ATOM 655 C C . LYS A 1 82 ? -1.094 12.109 -8.809 1.00 92.44 82 LYS A C 1
ATOM 657 O O . LYS A 1 82 ? -1.893 13.032 -8.904 1.00 92.44 82 LYS A O 1
ATOM 662 N N . ASP A 1 83 ? -0.169 11.863 -9.741 1.00 93.31 83 ASP A N 1
ATOM 663 C CA . ASP A 1 83 ? -0.115 12.607 -11.009 1.00 93.31 83 ASP A CA 1
ATOM 664 C C . ASP A 1 83 ? -1.398 12.395 -11.829 1.00 93.31 83 ASP A C 1
ATOM 666 O O . ASP A 1 83 ? -2.010 13.362 -12.273 1.00 93.31 83 ASP A O 1
ATOM 670 N N . GLN A 1 84 ? -1.877 11.152 -11.936 1.00 90.94 84 GLN A N 1
ATOM 671 C CA . GLN A 1 84 ? -3.131 10.824 -12.627 1.00 90.94 84 GLN A CA 1
ATOM 672 C C . GLN A 1 84 ? -4.384 11.411 -11.964 1.00 90.94 84 GLN A C 1
ATOM 674 O O . GLN A 1 84 ? -5.373 11.659 -12.647 1.00 90.94 84 GLN A O 1
ATOM 679 N N . GLU A 1 85 ? -4.363 11.578 -10.643 1.00 87.12 85 GLU A N 1
ATOM 680 C CA . GLU A 1 85 ? -5.444 12.172 -9.847 1.00 87.12 85 GLU A CA 1
ATOM 681 C C . GLU A 1 85 ? -5.389 13.712 -9.837 1.00 87.12 85 GLU A C 1
ATOM 683 O O . GLU A 1 85 ? -6.327 14.354 -9.362 1.00 87.12 85 GLU A O 1
ATOM 688 N N . SER A 1 86 ? -4.315 14.316 -10.360 1.00 89.12 86 SER A N 1
ATOM 689 C CA . SER A 1 86 ? -4.160 15.770 -10.437 1.00 89.12 86 SER A CA 1
ATOM 690 C C . SER A 1 86 ? -5.020 16.396 -11.544 1.00 89.12 86 SER A C 1
ATOM 692 O O . SER A 1 86 ? -5.460 15.722 -12.475 1.00 89.12 86 SER A O 1
ATOM 694 N N . LEU A 1 87 ? -5.243 17.713 -11.459 1.00 89.00 87 LEU A N 1
ATOM 695 C CA . LEU A 1 87 ? -5.982 18.467 -12.482 1.00 89.00 87 LEU A CA 1
ATOM 696 C C . LEU A 1 87 ? -5.271 18.462 -13.845 1.00 89.00 87 LEU A C 1
ATOM 698 O O . LEU A 1 87 ? -5.929 18.534 -14.880 1.00 89.00 87 LEU A O 1
ATOM 702 N N . GLU A 1 88 ? -3.940 18.348 -13.846 1.00 92.81 88 GLU A N 1
ATOM 703 C CA . GLU A 1 88 ? -3.104 18.414 -15.046 1.00 92.81 88 GLU A CA 1
ATOM 704 C C . GLU A 1 88 ? -2.066 17.273 -15.059 1.00 92.81 88 GLU A C 1
ATOM 706 O O . GLU A 1 88 ? -0.874 17.520 -14.865 1.00 92.81 88 GLU A O 1
ATOM 711 N N . PRO A 1 89 ? -2.480 16.010 -15.300 1.00 93.50 89 PRO A N 1
ATOM 712 C CA . PRO A 1 89 ? -1.568 14.869 -15.268 1.00 93.50 89 PRO A CA 1
ATOM 713 C C . PRO A 1 89 ? -0.447 15.009 -16.294 1.00 93.50 89 PRO A C 1
ATOM 715 O O . PRO A 1 89 ? -0.698 15.185 -17.491 1.00 93.50 89 PRO A O 1
ATOM 718 N N . THR A 1 90 ? 0.800 14.890 -15.860 1.00 94.38 90 THR A N 1
ATOM 719 C CA . THR A 1 90 ? 1.967 15.044 -16.738 1.00 94.38 90 THR A CA 1
ATOM 720 C C . THR A 1 90 ? 2.430 13.721 -17.337 1.00 94.38 90 THR A C 1
ATOM 722 O O . THR A 1 90 ? 3.088 13.708 -18.379 1.00 94.38 90 THR A O 1
ATOM 725 N N . GLN A 1 91 ? 2.059 12.595 -16.727 1.00 90.44 91 GLN A N 1
ATOM 726 C CA . GLN A 1 91 ? 2.529 11.274 -17.120 1.00 90.44 91 GLN A CA 1
ATOM 727 C C . GLN A 1 91 ? 1.576 10.576 -18.097 1.00 90.44 91 GLN A C 1
ATOM 729 O O . GLN A 1 91 ? 0.351 10.690 -18.035 1.00 90.44 91 GLN A O 1
ATOM 734 N N . SER A 1 92 ? 2.162 9.799 -19.008 1.00 88.56 92 SER A N 1
ATOM 735 C CA . SER A 1 92 ? 1.449 8.942 -19.958 1.00 88.56 92 SER A CA 1
ATOM 736 C C . SER A 1 92 ? 1.616 7.456 -19.603 1.00 88.56 92 SER A C 1
ATOM 738 O O . SER A 1 92 ? 2.714 7.063 -19.198 1.00 88.56 92 SER A O 1
ATOM 740 N N . PRO A 1 93 ? 0.601 6.605 -19.834 1.00 89.31 93 PRO A N 1
ATOM 741 C CA . PRO A 1 93 ? -0.717 6.937 -20.372 1.00 89.31 93 PRO A CA 1
ATOM 742 C C . PRO A 1 93 ? -1.628 7.595 -19.325 1.00 89.31 93 PRO A C 1
ATOM 744 O O . PRO A 1 93 ? -1.606 7.242 -18.144 1.00 89.31 93 PRO A O 1
ATOM 747 N N . ARG A 1 94 ? -2.475 8.519 -19.789 1.00 88.81 94 ARG A N 1
ATOM 748 C CA . ARG A 1 94 ? -3.554 9.096 -18.983 1.00 88.81 94 ARG A CA 1
ATOM 749 C C . ARG A 1 94 ? -4.756 8.159 -19.033 1.00 88.81 94 ARG A C 1
ATOM 751 O O . ARG A 1 94 ? -5.245 7.850 -20.116 1.00 88.81 94 ARG A O 1
ATOM 758 N N . TYR A 1 95 ? -5.228 7.714 -17.876 1.00 84.19 95 TYR A N 1
ATOM 759 C CA . TYR A 1 95 ? -6.460 6.939 -17.764 1.00 84.19 95 TYR A CA 1
ATOM 760 C C . TYR A 1 95 ? -7.163 7.256 -16.446 1.00 84.19 95 TYR A C 1
ATOM 762 O O . TYR A 1 95 ? -6.515 7.519 -15.433 1.00 84.19 95 TYR A O 1
ATOM 770 N N . ALA A 1 96 ? -8.495 7.229 -16.463 1.00 85.44 96 ALA A N 1
ATOM 771 C CA . ALA A 1 96 ? -9.282 7.347 -15.245 1.00 85.44 96 ALA A CA 1
ATOM 772 C C . ALA A 1 96 ? -9.267 5.997 -14.505 1.00 85.44 96 ALA A C 1
ATOM 774 O O . ALA A 1 96 ? -9.528 4.969 -15.137 1.00 85.44 96 ALA A O 1
ATOM 775 N N . PRO A 1 97 ? -8.979 5.961 -13.191 1.00 88.44 97 PRO A N 1
ATOM 776 C CA . PRO A 1 97 ? -8.985 4.713 -12.444 1.00 88.44 97 PRO A CA 1
ATOM 777 C C . PRO A 1 97 ? -10.396 4.131 -12.389 1.00 88.44 97 PRO A C 1
ATOM 779 O O . PRO A 1 97 ? -11.358 4.811 -12.017 1.00 88.44 97 PRO A O 1
ATOM 782 N N . THR A 1 98 ? -10.511 2.846 -12.705 1.00 89.00 98 THR A N 1
ATOM 783 C CA . THR A 1 98 ? -11.738 2.083 -12.494 1.00 89.00 98 THR A CA 1
ATOM 784 C C . THR A 1 98 ? -12.016 1.912 -10.997 1.00 89.00 98 THR A C 1
ATOM 786 O O . THR A 1 98 ? -11.171 2.157 -10.130 1.00 89.00 98 THR A O 1
ATOM 789 N N . ARG A 1 99 ? -13.212 1.422 -10.657 1.00 84.69 99 ARG A N 1
ATOM 790 C CA . ARG A 1 99 ? -13.544 1.067 -9.268 1.00 84.69 99 ARG A CA 1
ATOM 791 C C . ARG A 1 99 ? -12.598 0.002 -8.698 1.00 84.69 99 ARG A C 1
ATOM 793 O O . ARG A 1 99 ? -12.255 0.072 -7.520 1.00 84.69 99 ARG A O 1
ATOM 800 N N . GLN A 1 100 ? -12.191 -0.972 -9.514 1.00 86.62 100 GLN A N 1
ATOM 801 C CA . GLN A 1 100 ? -11.239 -2.001 -9.096 1.00 86.62 100 GLN A CA 1
ATOM 802 C C . GLN A 1 100 ? -9.853 -1.397 -8.862 1.00 86.62 100 GLN A C 1
ATOM 804 O O . GLN A 1 100 ? -9.261 -1.675 -7.822 1.00 86.62 100 GLN A O 1
ATOM 809 N N . ASP A 1 101 ? -9.393 -0.493 -9.737 1.00 90.19 101 ASP A N 1
ATOM 810 C CA . ASP A 1 101 ? -8.125 0.222 -9.539 1.00 90.19 101 ASP A CA 1
ATOM 811 C C . ASP A 1 101 ? -8.132 0.994 -8.218 1.00 90.19 101 ASP A C 1
ATOM 813 O O . ASP A 1 101 ? -7.198 0.877 -7.430 1.00 90.19 101 ASP A O 1
ATOM 817 N N . ARG A 1 102 ? -9.214 1.725 -7.912 1.00 88.38 102 ARG A N 1
ATOM 818 C CA . ARG A 1 102 ? -9.353 2.438 -6.628 1.00 88.38 102 ARG A CA 1
ATOM 819 C C . ARG A 1 102 ? -9.266 1.495 -5.427 1.00 88.38 102 ARG A C 1
ATOM 821 O O . ARG A 1 102 ? -8.611 1.821 -4.441 1.00 88.38 102 ARG A O 1
ATOM 828 N N . ALA A 1 103 ? -9.883 0.317 -5.507 1.00 88.31 103 ALA A N 1
ATOM 829 C CA . ALA A 1 103 ? -9.807 -0.679 -4.444 1.00 88.31 103 ALA A CA 1
ATOM 830 C C . ALA A 1 103 ? -8.389 -1.268 -4.290 1.00 88.31 103 ALA A C 1
ATOM 832 O O . ALA A 1 103 ? -7.918 -1.426 -3.164 1.00 88.31 103 ALA A O 1
ATOM 833 N N . VAL A 1 104 ? -7.667 -1.515 -5.388 1.00 92.00 104 VAL A N 1
ATOM 834 C CA . VAL A 1 104 ? -6.251 -1.920 -5.338 1.00 92.00 104 VAL A CA 1
ATOM 835 C C . VAL A 1 104 ? -5.388 -0.811 -4.729 1.00 92.00 104 VAL A C 1
ATOM 837 O O . VAL A 1 104 ? -4.593 -1.088 -3.831 1.00 92.00 104 VAL A O 1
ATOM 840 N N . ARG A 1 105 ? -5.582 0.452 -5.134 1.00 93.62 105 ARG A N 1
ATOM 841 C CA . ARG A 1 105 ? -4.892 1.625 -4.560 1.00 93.62 105 ARG A CA 1
ATOM 842 C C . ARG A 1 105 ? -5.137 1.746 -3.059 1.00 93.62 105 ARG A C 1
ATOM 844 O O . ARG A 1 105 ? -4.208 2.042 -2.309 1.00 93.62 105 ARG A O 1
ATOM 851 N N . TYR A 1 106 ? -6.363 1.480 -2.612 1.00 90.94 106 TYR A N 1
ATOM 852 C CA . TYR A 1 106 ? -6.722 1.465 -1.197 1.00 90.94 106 TYR A CA 1
ATOM 853 C C . TYR A 1 106 ? -5.971 0.370 -0.428 1.00 90.94 106 TYR A C 1
ATOM 855 O O . TYR A 1 106 ? -5.309 0.656 0.570 1.00 90.94 106 TYR A O 1
ATOM 863 N N . LEU A 1 107 ? -5.991 -0.873 -0.923 1.00 91.19 107 LEU A N 1
ATOM 864 C CA . LEU A 1 107 ? -5.248 -1.987 -0.320 1.00 91.19 107 LEU A CA 1
ATOM 865 C C . LEU A 1 107 ? -3.734 -1.730 -0.309 1.00 91.19 107 LEU A C 1
ATOM 867 O O . LEU A 1 107 ? -3.056 -2.041 0.676 1.00 91.19 107 LEU A O 1
ATOM 871 N N . LYS A 1 108 ? -3.208 -1.117 -1.375 1.00 94.94 108 LYS A N 1
ATOM 872 C CA . LYS A 1 108 ? -1.813 -0.686 -1.455 1.00 94.94 108 LYS A CA 1
ATOM 873 C C . LYS A 1 108 ? -1.502 0.365 -0.396 1.00 94.94 108 LYS A C 1
ATOM 875 O O . LYS A 1 108 ? -0.491 0.216 0.277 1.00 94.94 108 LYS A O 1
ATOM 880 N N . LEU A 1 109 ? -2.346 1.384 -0.204 1.00 93.12 109 LEU A N 1
ATOM 881 C CA . LEU A 1 109 ? -2.139 2.399 0.838 1.00 93.12 109 LEU A CA 1
ATOM 882 C C . LEU A 1 109 ? -2.033 1.748 2.222 1.00 93.12 109 LEU A C 1
ATOM 884 O O . LEU A 1 109 ? -1.073 2.003 2.943 1.00 93.12 109 LEU A O 1
ATOM 888 N N . LEU A 1 110 ? -2.973 0.865 2.576 1.00 90.81 110 LEU A N 1
ATOM 889 C CA . LEU A 1 110 ? -2.944 0.161 3.865 1.00 90.81 110 LEU A CA 1
ATOM 890 C C . LEU A 1 110 ? -1.655 -0.655 4.043 1.00 90.81 110 LEU A C 1
ATOM 892 O O . LEU A 1 110 ? -1.030 -0.636 5.105 1.00 90.81 110 LEU A O 1
ATOM 896 N N . THR A 1 111 ? -1.241 -1.343 2.980 1.00 90.44 111 THR A N 1
ATOM 897 C CA . THR A 1 111 ? -0.001 -2.121 2.950 1.00 90.44 111 THR A CA 1
ATOM 898 C C . THR A 1 111 ? 1.231 -1.230 3.107 1.00 90.44 111 THR A C 1
ATOM 900 O O . THR A 1 111 ? 2.128 -1.535 3.891 1.00 90.44 111 THR A O 1
ATOM 903 N N . LEU A 1 112 ? 1.281 -0.119 2.376 1.00 91.94 112 LEU A N 1
ATOM 904 C CA . LEU A 1 112 ? 2.384 0.831 2.384 1.00 91.94 112 LEU A CA 1
ATOM 905 C C . LEU A 1 112 ? 2.560 1.452 3.773 1.00 91.94 112 LEU A C 1
AT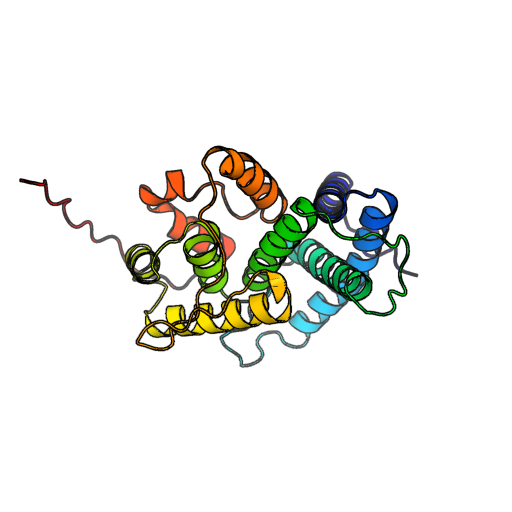OM 907 O O . LEU A 1 112 ? 3.672 1.485 4.301 1.00 91.94 112 LEU A O 1
ATOM 911 N N . GLU A 1 113 ? 1.461 1.864 4.405 1.00 89.62 113 GLU A N 1
ATOM 912 C CA . GLU A 1 113 ? 1.467 2.381 5.775 1.00 89.62 113 GLU A CA 1
ATOM 913 C C . GLU A 1 113 ? 1.976 1.327 6.770 1.00 89.62 113 GLU A C 1
ATOM 915 O O . GLU A 1 113 ? 2.762 1.649 7.662 1.00 89.62 113 GLU A O 1
ATOM 920 N N . MET A 1 114 ? 1.621 0.051 6.587 1.00 85.94 114 MET A N 1
ATOM 921 C CA . MET A 1 114 ? 2.177 -1.050 7.380 1.00 85.94 114 MET A CA 1
ATOM 922 C C . MET A 1 114 ? 3.685 -1.246 7.146 1.00 85.94 114 MET A C 1
ATOM 924 O O . MET A 1 114 ? 4.408 -1.512 8.104 1.00 85.94 114 MET A O 1
ATOM 928 N N . MET A 1 115 ? 4.171 -1.123 5.906 1.00 85.19 115 MET A N 1
ATOM 929 C CA . MET A 1 115 ? 5.594 -1.291 5.575 1.00 85.19 115 MET A CA 1
ATOM 930 C C . MET A 1 115 ? 6.473 -0.163 6.124 1.00 85.19 115 MET A C 1
ATOM 932 O O . MET A 1 115 ? 7.602 -0.412 6.548 1.00 85.19 115 MET A O 1
ATOM 936 N N . ILE A 1 116 ? 5.973 1.074 6.086 1.00 84.56 116 ILE A N 1
ATOM 937 C CA . ILE A 1 116 ? 6.709 2.264 6.534 1.00 84.56 116 ILE A CA 1
ATOM 938 C C . ILE A 1 116 ? 6.639 2.410 8.059 1.00 84.56 116 ILE A C 1
ATOM 940 O O . ILE A 1 116 ? 7.569 2.932 8.682 1.00 84.56 116 ILE A O 1
ATOM 944 N N . ARG A 1 117 ? 5.536 1.970 8.677 1.00 83.75 117 ARG A N 1
ATOM 945 C CA . ARG A 1 117 ? 5.276 2.147 10.111 1.00 83.75 117 ARG A CA 1
ATOM 946 C C . ARG A 1 117 ? 5.325 0.819 10.874 1.00 83.75 117 ARG A C 1
ATOM 948 O O . ARG A 1 117 ? 5.979 -0.146 10.494 1.00 83.75 117 ARG A O 1
ATOM 955 N N . ARG A 1 118 ? 4.699 0.803 12.054 1.00 77.81 118 ARG A N 1
ATOM 956 C CA . ARG A 1 118 ? 4.638 -0.354 12.956 1.00 77.81 118 ARG A CA 1
ATOM 957 C C . ARG A 1 118 ? 3.531 -1.331 12.540 1.00 77.81 118 ARG A C 1
ATOM 959 O O . ARG A 1 118 ? 2.535 -0.936 11.945 1.00 77.81 118 ARG A O 1
ATOM 966 N N . SER A 1 119 ? 3.650 -2.583 12.982 1.00 74.69 119 SER A N 1
ATOM 967 C CA . SER A 1 119 ? 2.670 -3.660 12.750 1.00 74.69 119 SER A CA 1
ATOM 968 C C . SER A 1 119 ? 1.226 -3.303 13.120 1.00 74.69 119 SER A C 1
ATOM 970 O O . SER A 1 119 ? 0.295 -3.758 12.462 1.00 74.69 119 SER A O 1
ATOM 972 N N . ILE A 1 120 ? 1.044 -2.445 14.128 1.00 80.75 120 ILE A N 1
ATOM 973 C CA . ILE A 1 120 ? -0.266 -1.952 14.575 1.00 80.75 120 ILE A CA 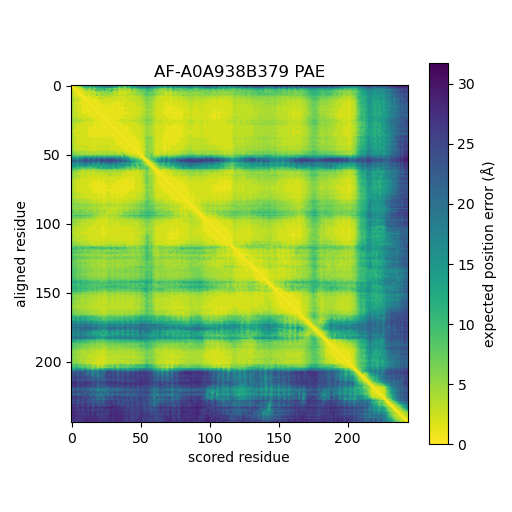1
ATOM 974 C C . ILE A 1 120 ? -1.083 -1.308 13.440 1.00 80.75 120 ILE A C 1
ATOM 976 O O . ILE A 1 120 ? -2.303 -1.440 13.412 1.00 80.75 120 ILE A O 1
ATOM 980 N N . TYR A 1 121 ? -0.426 -0.664 12.466 1.00 81.94 121 TYR A N 1
ATOM 981 C CA . TYR A 1 121 ? -1.097 -0.071 11.306 1.00 81.94 121 TYR A CA 1
ATOM 982 C C . TYR A 1 121 ? -1.644 -1.139 10.358 1.00 81.94 121 TYR A C 1
ATOM 984 O O . TYR A 1 121 ? -2.707 -0.939 9.784 1.00 81.94 121 TYR A O 1
ATOM 992 N N . GLY A 1 122 ? -0.976 -2.291 10.252 1.00 80.56 122 GLY A N 1
ATOM 993 C CA . GLY A 1 122 ? -1.490 -3.447 9.520 1.00 80.56 122 GLY A CA 1
ATOM 994 C C . GLY A 1 122 ? -2.707 -4.059 10.212 1.00 80.56 122 GLY A C 1
ATOM 995 O O . GLY A 1 122 ? -3.728 -4.283 9.569 1.00 80.56 122 GLY A O 1
ATOM 996 N N . ALA A 1 123 ? -2.646 -4.253 11.534 1.00 81.50 123 ALA A N 1
ATOM 997 C CA . ALA A 1 123 ? -3.772 -4.787 12.304 1.00 81.50 123 ALA A CA 1
ATOM 998 C C . ALA A 1 123 ? -5.020 -3.894 12.188 1.00 81.50 123 ALA A C 1
ATOM 1000 O O . ALA A 1 123 ? -6.118 -4.385 11.938 1.00 81.50 123 ALA A O 1
ATOM 1001 N N . ILE A 1 124 ? -4.854 -2.574 12.293 1.00 84.88 124 ILE A N 1
ATOM 1002 C CA . ILE A 1 124 ? -5.955 -1.617 12.133 1.00 84.88 124 ILE A CA 1
ATOM 1003 C C . ILE A 1 124 ? -6.402 -1.521 10.673 1.00 84.88 124 ILE A C 1
ATOM 1005 O O . ILE A 1 124 ? -7.598 -1.577 10.401 1.00 84.88 124 ILE A O 1
ATOM 1009 N N . GLY A 1 125 ? -5.458 -1.390 9.740 1.00 83.94 125 GLY A N 1
ATOM 1010 C CA . GLY A 1 125 ? -5.719 -1.304 8.306 1.00 83.94 125 GLY A CA 1
ATOM 1011 C C . GLY A 1 125 ? -6.574 -2.461 7.818 1.00 83.94 125 GLY A C 1
ATOM 1012 O O . GLY A 1 125 ? -7.662 -2.276 7.280 1.00 83.94 125 GLY A O 1
ATOM 1013 N N . MET A 1 126 ? -6.102 -3.671 8.086 1.00 81.56 126 MET A N 1
ATOM 1014 C CA . MET A 1 126 ? -6.755 -4.886 7.630 1.00 81.56 126 MET A CA 1
ATOM 1015 C C . MET A 1 126 ? -7.952 -5.233 8.518 1.00 81.56 126 MET A C 1
ATOM 1017 O O . MET A 1 126 ? -9.055 -5.419 8.017 1.00 81.56 126 MET A O 1
ATOM 1021 N N . GLY A 1 127 ? -7.779 -5.269 9.838 1.00 82.06 127 GLY A N 1
ATOM 1022 C CA . GLY A 1 127 ? -8.835 -5.659 10.772 1.00 82.06 127 GLY A CA 1
ATOM 1023 C C . GLY A 1 127 ? -9.982 -4.653 10.828 1.00 82.06 127 GLY A C 1
ATOM 1024 O O . GLY A 1 127 ? -11.117 -4.995 10.505 1.00 82.06 127 GLY A O 1
ATOM 1025 N N . CYS A 1 128 ? -9.698 -3.401 11.205 1.00 83.94 128 CYS A N 1
ATOM 1026 C CA . CYS A 1 128 ? -10.753 -2.400 11.393 1.00 83.94 128 CYS A CA 1
ATOM 1027 C C . CYS A 1 128 ? -11.369 -1.946 10.071 1.00 83.94 128 CYS A C 1
ATOM 1029 O O . CYS A 1 128 ? -12.587 -1.794 10.002 1.00 83.94 128 CYS A O 1
ATOM 1031 N N . PHE A 1 129 ? -10.554 -1.663 9.049 1.00 82.81 129 PHE A N 1
ATOM 1032 C CA . PHE A 1 129 ? -11.079 -1.011 7.849 1.00 82.81 129 PHE A CA 1
ATOM 1033 C C . PHE A 1 129 ? -11.540 -1.976 6.750 1.00 82.81 129 PHE A C 1
ATOM 1035 O O . PHE A 1 129 ? -12.537 -1.670 6.097 1.00 82.81 129 PHE A O 1
ATOM 1042 N N . LEU A 1 130 ? -10.902 -3.141 6.570 1.00 79.69 130 LEU A N 1
ATOM 1043 C CA . LEU A 1 130 ? -11.373 -4.140 5.593 1.00 79.69 130 LEU A CA 1
ATOM 1044 C C . LEU A 1 130 ? -12.374 -5.136 6.187 1.00 79.69 130 LEU A C 1
ATOM 1046 O O . LEU A 1 130 ? -13.375 -5.450 5.544 1.00 79.69 130 LEU A O 1
ATOM 1050 N N . TYR A 1 131 ? -12.111 -5.631 7.399 1.00 79.44 131 TYR A N 1
ATOM 1051 C CA . TYR A 1 131 ? -12.909 -6.686 8.039 1.00 79.44 131 TYR A CA 1
ATOM 1052 C C . TYR A 1 131 ? -13.856 -6.184 9.132 1.00 79.44 131 TYR A C 1
ATOM 1054 O O . TYR A 1 131 ? -14.561 -6.982 9.747 1.00 79.44 131 TYR A O 1
ATOM 1062 N N . THR A 1 132 ? -13.940 -4.866 9.335 1.00 81.00 132 THR A N 1
ATOM 1063 C CA . THR A 1 132 ? -14.863 -4.215 10.281 1.00 81.00 132 THR A CA 1
ATOM 1064 C C . THR A 1 132 ? -14.711 -4.658 11.742 1.00 81.00 132 THR A C 1
ATOM 1066 O O . THR A 1 132 ? -15.643 -4.499 12.524 1.00 81.00 132 THR A O 1
ATOM 1069 N N . TYR A 1 133 ? -13.539 -5.166 12.134 1.00 82.88 133 TYR A N 1
ATOM 1070 C CA . TYR A 1 133 ? -13.251 -5.494 13.532 1.00 82.88 133 TYR A CA 1
ATOM 1071 C C . TYR A 1 133 ? -13.260 -4.241 14.408 1.00 82.88 133 TYR A C 1
ATOM 1073 O O . TYR A 1 133 ? -12.822 -3.154 14.004 1.00 82.88 133 TYR A O 1
ATOM 1081 N N . HIS A 1 134 ? -13.745 -4.388 15.636 1.00 85.19 134 HIS A N 1
ATOM 1082 C CA . HIS A 1 134 ? -13.633 -3.349 16.638 1.00 85.19 134 HIS A CA 1
ATOM 1083 C C . HIS A 1 134 ? -12.175 -3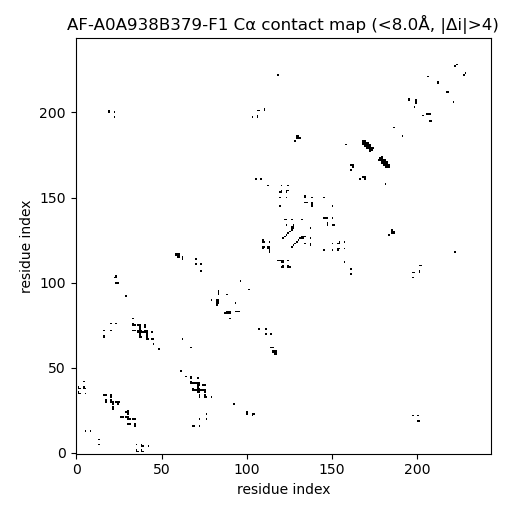.273 17.133 1.00 85.19 134 HIS A C 1
ATOM 1085 O O . HIS A 1 134 ? -11.504 -4.299 17.241 1.00 85.19 134 HIS A O 1
ATOM 1091 N N . PRO A 1 135 ? -11.640 -2.082 17.476 1.00 86.19 135 PRO A N 1
ATOM 1092 C CA . PRO A 1 135 ? -10.304 -1.986 18.068 1.00 86.19 135 PRO A CA 1
ATOM 1093 C C . PRO A 1 135 ? -10.123 -2.856 19.320 1.00 86.19 135 PRO A C 1
ATOM 1095 O O . PRO A 1 135 ? -9.028 -3.357 19.537 1.00 86.19 135 PRO A O 1
ATOM 1098 N N . GLY A 1 136 ? -11.194 -3.064 20.094 1.00 86.38 136 GLY A N 1
ATOM 1099 C CA . GLY A 1 136 ? -11.196 -3.973 21.246 1.00 86.38 136 GLY A CA 1
ATOM 1100 C C . GLY A 1 136 ? -10.968 -5.440 20.866 1.00 86.38 136 GLY A C 1
ATOM 1101 O O . GLY A 1 136 ? -10.285 -6.145 21.594 1.00 86.38 136 GLY A O 1
ATOM 1102 N N . ASP A 1 137 ? -11.435 -5.880 19.693 1.00 86.00 137 ASP A N 1
ATOM 1103 C CA . ASP A 1 137 ? -11.177 -7.241 19.199 1.00 86.00 137 ASP A CA 1
ATOM 1104 C C . ASP A 1 137 ? -9.686 -7.412 18.873 1.00 86.00 137 ASP A C 1
ATOM 1106 O O . ASP A 1 137 ? -9.076 -8.438 19.161 1.00 86.00 137 ASP A O 1
ATOM 1110 N N . ILE A 1 138 ? -9.071 -6.373 18.295 1.00 85.25 138 ILE A N 1
ATOM 1111 C CA . ILE A 1 138 ? -7.632 -6.347 17.997 1.00 85.25 138 ILE A CA 1
ATOM 1112 C C . ILE A 1 138 ? -6.815 -6.314 19.287 1.00 85.25 138 ILE A C 1
ATOM 1114 O O . ILE A 1 138 ? -5.804 -7.002 19.382 1.00 85.25 138 ILE A O 1
ATOM 1118 N N . GLU A 1 139 ? -7.229 -5.509 20.262 1.00 87.12 139 GLU A N 1
ATOM 1119 C CA . GLU A 1 139 ? -6.607 -5.475 21.583 1.00 87.12 139 GLU A CA 1
ATOM 1120 C C . GLU A 1 139 ? -6.656 -6.852 22.239 1.00 87.12 139 GLU A C 1
ATOM 1122 O O . GLU A 1 139 ? -5.618 -7.351 22.649 1.00 87.12 139 GLU A O 1
ATOM 1127 N N . TYR A 1 140 ? -7.821 -7.497 22.247 1.00 86.12 140 TYR A N 1
ATOM 1128 C CA . TYR A 1 140 ? -7.997 -8.832 22.807 1.00 86.12 140 TYR A CA 1
ATOM 1129 C C . TYR A 1 140 ? -7.089 -9.873 22.133 1.00 86.12 140 TYR A C 1
ATOM 1131 O O . TYR A 1 140 ? -6.392 -10.622 22.813 1.00 86.12 140 TYR A O 1
ATOM 1139 N N . MET A 1 141 ? -7.010 -9.875 20.797 1.00 82.12 141 MET A N 1
ATOM 1140 C CA . MET A 1 141 ? -6.133 -10.794 20.056 1.00 82.12 141 MET A CA 1
ATOM 1141 C C . MET A 1 141 ? -4.631 -10.525 20.275 1.00 82.12 141 MET A C 1
ATOM 1143 O O . MET A 1 141 ? -3.807 -11.413 20.052 1.00 82.12 141 MET A O 1
AT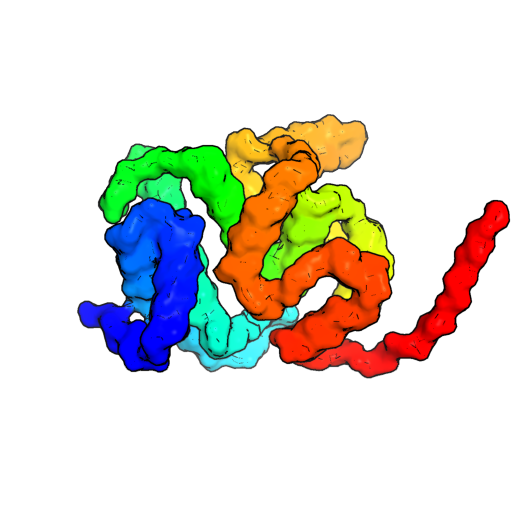OM 1147 N N . PHE A 1 142 ? -4.251 -9.308 20.680 1.00 79.69 142 PHE A N 1
ATOM 1148 C CA . PHE A 1 142 ? -2.858 -8.848 20.740 1.00 79.69 142 PHE A CA 1
ATOM 1149 C C . PHE A 1 142 ? -2.541 -8.072 22.021 1.00 79.69 142 PHE A C 1
ATOM 1151 O O . PHE A 1 142 ? -1.767 -7.111 21.982 1.00 79.69 142 PHE A O 1
ATOM 1158 N N . GLU A 1 143 ? -3.094 -8.504 23.154 1.00 78.44 143 GLU A N 1
ATOM 1159 C CA . GLU A 1 143 ? -3.069 -7.771 24.432 1.00 78.44 143 GLU A CA 1
ATOM 1160 C C . GLU A 1 143 ? -1.638 -7.405 24.873 1.00 78.44 143 GLU A C 1
ATOM 1162 O O . GLU A 1 143 ? -1.376 -6.351 25.446 1.00 78.44 143 GLU A O 1
ATOM 1167 N N . GLN A 1 144 ? -0.666 -8.248 24.516 1.00 77.56 144 GLN A N 1
ATOM 1168 C CA . GLN A 1 144 ? 0.750 -8.067 24.849 1.00 77.56 144 GLN A CA 1
ATOM 1169 C C . GLN A 1 144 ? 1.499 -7.113 23.908 1.00 77.56 144 GLN A C 1
ATOM 1171 O O . GLN A 1 144 ? 2.594 -6.649 24.229 1.00 77.56 144 GLN A O 1
ATOM 1176 N N . LEU A 1 145 ? 0.955 -6.861 22.716 1.00 72.31 145 LEU A N 1
ATOM 1177 C CA . LEU A 1 145 ? 1.608 -6.078 21.667 1.00 72.31 145 LEU A CA 1
ATOM 1178 C C . LEU A 1 145 ? 1.002 -4.682 21.531 1.00 72.31 145 LEU A C 1
ATOM 1180 O O . LEU A 1 145 ? 1.719 -3.743 21.165 1.00 72.31 145 LEU A O 1
ATOM 1184 N N . TYR A 1 146 ? -0.295 -4.529 21.807 1.00 80.31 146 TYR A N 1
ATOM 1185 C CA . TYR A 1 146 ? -1.030 -3.291 21.571 1.00 80.31 146 TYR A CA 1
ATOM 1186 C C . TYR A 1 146 ? -1.749 -2.814 22.826 1.00 80.31 146 TYR A C 1
ATOM 1188 O O . TYR A 1 146 ? -2.410 -3.578 23.508 1.00 80.31 146 TYR A O 1
ATOM 1196 N N . ASN A 1 147 ? -1.653 -1.508 23.088 1.00 81.81 147 ASN A N 1
ATOM 1197 C CA . ASN A 1 147 ? -2.475 -0.849 24.093 1.00 81.81 147 ASN A CA 1
ATOM 1198 C C . ASN A 1 147 ? -3.625 -0.074 23.402 1.00 81.81 147 ASN A C 1
ATOM 1200 O O . ASN A 1 147 ? -3.468 0.384 22.257 1.00 81.81 147 ASN A O 1
ATOM 1204 N N . PRO A 1 148 ? -4.769 0.123 24.077 1.00 80.25 148 PRO A N 1
ATOM 1205 C CA . PRO A 1 148 ? -5.951 0.738 23.466 1.00 80.25 148 PRO A CA 1
ATOM 1206 C C . PRO A 1 148 ? -5.714 2.189 23.027 1.00 80.25 148 PRO A C 1
ATOM 1208 O O . PRO A 1 148 ? -6.205 2.630 21.983 1.00 80.25 148 PRO A O 1
ATOM 1211 N N . GLY A 1 149 ? -4.900 2.939 23.779 1.00 80.88 149 GLY A N 1
ATOM 1212 C CA . GLY A 1 149 ? -4.531 4.315 23.434 1.00 80.88 149 GLY A CA 1
ATOM 1213 C C . GLY A 1 149 ? -3.791 4.421 22.094 1.00 80.88 149 GLY A C 1
ATOM 1214 O O . GLY A 1 149 ? -4.102 5.291 21.275 1.00 80.88 149 GLY A O 1
ATOM 1215 N N . ASN A 1 150 ? -2.852 3.508 21.831 1.00 83.50 150 ASN A N 1
ATOM 1216 C CA . ASN A 1 150 ? -2.112 3.447 20.573 1.00 83.50 150 ASN A CA 1
ATOM 1217 C C . ASN A 1 150 ? -3.015 2.991 19.428 1.00 83.50 150 ASN A C 1
ATOM 1219 O O . ASN A 1 150 ? -2.922 3.563 18.345 1.00 83.50 150 ASN A O 1
ATOM 1223 N N . LEU A 1 151 ? -3.915 2.026 19.660 1.00 86.50 151 LEU A N 1
ATOM 1224 C CA . LEU A 1 151 ? -4.857 1.565 18.636 1.00 86.50 151 LEU A CA 1
ATOM 1225 C C . LEU A 1 151 ? -5.752 2.708 18.147 1.00 86.50 151 LEU A C 1
ATOM 1227 O O . LEU A 1 151 ? -5.871 2.931 16.942 1.00 86.50 151 LEU A O 1
ATOM 1231 N N . ARG A 1 152 ? -6.318 3.497 19.068 1.00 86.56 152 ARG A N 1
ATOM 1232 C CA . ARG A 1 152 ? -7.137 4.664 18.712 1.00 86.56 152 ARG A CA 1
ATOM 1233 C C . ARG A 1 152 ? -6.341 5.701 17.919 1.00 86.56 152 ARG A C 1
ATOM 1235 O O . ARG A 1 152 ? -6.821 6.169 16.889 1.00 86.56 152 ARG A O 1
ATOM 1242 N N . ARG A 1 153 ? -5.131 6.045 18.374 1.00 86.75 153 ARG A N 1
ATOM 1243 C CA . ARG A 1 153 ? -4.267 7.025 17.694 1.00 86.75 153 ARG A CA 1
ATOM 1244 C C . ARG A 1 153 ? -3.877 6.555 16.293 1.00 86.75 153 ARG A C 1
ATOM 1246 O O . ARG A 1 153 ? -4.007 7.314 15.342 1.00 86.75 153 ARG A O 1
ATOM 1253 N N . CYS A 1 154 ? -3.441 5.306 16.151 1.00 88.38 154 CYS A N 1
ATOM 1254 C CA . CYS A 1 154 ? -3.056 4.744 14.859 1.00 88.38 154 CYS A CA 1
ATOM 1255 C C . CYS A 1 154 ? -4.250 4.635 13.902 1.00 88.38 154 CYS A C 1
ATOM 1257 O O . CYS A 1 154 ? -4.091 4.907 12.715 1.00 88.38 154 CYS A O 1
ATOM 1259 N N . LYS A 1 155 ? -5.450 4.317 14.408 1.00 89.12 155 LYS A N 1
ATOM 1260 C CA . LYS A 1 155 ? -6.683 4.315 13.610 1.00 89.12 155 LYS A CA 1
ATOM 1261 C C . LYS A 1 155 ? -7.034 5.702 13.106 1.00 89.12 155 LYS A C 1
ATOM 1263 O O . LYS A 1 155 ? -7.348 5.834 11.930 1.00 89.12 155 LYS A O 1
ATOM 1268 N N . GLN A 1 156 ? -6.939 6.713 13.965 1.00 88.00 156 GLN A N 1
ATOM 1269 C CA . GLN A 1 156 ? -7.180 8.099 13.579 1.00 88.00 156 GLN A CA 1
ATOM 1270 C C . GLN A 1 156 ? -6.184 8.568 12.508 1.00 88.00 156 GLN A C 1
ATOM 1272 O O . GLN A 1 156 ? -6.598 9.074 11.474 1.00 88.00 156 GLN A O 1
ATOM 1277 N N . MET A 1 157 ? -4.887 8.309 12.696 1.00 89.88 157 MET A N 1
ATOM 1278 C CA . MET A 1 157 ? -3.869 8.666 11.700 1.00 89.88 157 MET A CA 1
ATOM 1279 C C . MET A 1 157 ? -4.082 7.959 10.357 1.00 89.88 157 MET A C 1
ATOM 1281 O O . MET A 1 157 ? -3.900 8.555 9.301 1.00 89.88 157 MET A O 1
ATOM 1285 N N . LEU A 1 158 ? -4.443 6.673 10.378 1.00 90.00 158 LEU A N 1
ATOM 1286 C CA . LEU A 1 158 ? -4.690 5.925 9.148 1.00 90.00 158 LEU A CA 1
ATOM 1287 C C . LEU A 1 158 ? -5.972 6.401 8.453 1.00 90.00 158 LEU A C 1
ATOM 1289 O O . LEU A 1 158 ? -6.012 6.460 7.229 1.00 90.00 158 LEU A O 1
ATOM 1293 N N . LEU A 1 159 ? -6.988 6.797 9.222 1.00 88.94 159 LEU A N 1
ATOM 1294 C CA . LEU A 1 159 ? -8.197 7.424 8.699 1.00 88.94 159 LEU A CA 1
ATOM 1295 C C . LEU A 1 159 ? -7.889 8.750 7.997 1.00 88.94 159 LEU A C 1
ATOM 1297 O O . LEU A 1 159 ? -8.345 8.940 6.879 1.00 88.94 159 LEU A O 1
ATOM 1301 N N . GLU A 1 160 ? -7.070 9.612 8.603 1.00 89.81 160 GLU A N 1
ATOM 1302 C CA . GLU A 1 160 ? -6.622 10.875 7.992 1.00 89.81 160 GLU A CA 1
ATOM 1303 C C . GLU A 1 160 ? -5.908 10.627 6.657 1.00 89.81 160 GLU A C 1
ATOM 1305 O O . GLU A 1 160 ? -6.209 11.280 5.664 1.00 89.81 160 GLU A O 1
ATOM 1310 N N . ARG A 1 161 ? -5.037 9.612 6.582 1.00 91.19 161 ARG A N 1
ATOM 1311 C CA . ARG A 1 161 ? -4.375 9.224 5.322 1.00 91.19 161 ARG A CA 1
ATOM 1312 C C . ARG A 1 161 ? -5.340 8.712 4.261 1.00 91.19 161 ARG A C 1
ATOM 1314 O O . ARG A 1 161 ? -5.151 8.981 3.076 1.00 91.19 161 ARG A O 1
ATOM 1321 N N . ILE A 1 162 ? -6.355 7.956 4.671 1.00 89.62 162 ILE A N 1
ATOM 1322 C CA . ILE A 1 162 ? -7.400 7.485 3.760 1.00 89.62 162 ILE A CA 1
ATOM 1323 C C . ILE A 1 162 ? -8.227 8.673 3.263 1.00 89.62 162 ILE A C 1
ATOM 1325 O O . ILE A 1 162 ? -8.487 8.747 2.070 1.00 89.62 162 ILE A O 1
ATOM 1329 N N . GLU A 1 163 ? -8.598 9.609 4.137 1.00 87.81 163 GLU A N 1
ATOM 1330 C CA . GLU A 1 163 ? -9.342 10.824 3.781 1.00 87.81 163 GLU A CA 1
ATOM 1331 C C . GLU A 1 163 ? -8.567 11.719 2.818 1.00 87.81 163 GLU A C 1
ATOM 1333 O O . GLU A 1 163 ? -9.127 12.153 1.816 1.00 87.81 163 GLU A O 1
ATOM 1338 N N . GLU A 1 164 ? -7.279 11.956 3.081 1.00 89.19 164 GLU A N 1
ATOM 1339 C CA . GLU A 1 164 ? -6.405 12.750 2.209 1.00 89.19 164 GLU A CA 1
ATOM 1340 C C . GLU A 1 164 ? -6.413 12.229 0.767 1.00 89.19 164 GLU A C 1
ATOM 1342 O O . GLU A 1 164 ? -6.348 13.017 -0.175 1.00 89.19 164 GLU A O 1
ATOM 1347 N N . ARG A 1 165 ? -6.503 10.906 0.597 1.00 87.56 165 ARG A N 1
ATOM 1348 C CA . ARG A 1 165 ? -6.351 10.241 -0.697 1.00 87.56 165 ARG A CA 1
ATOM 1349 C C . ARG A 1 165 ? -7.664 9.845 -1.373 1.00 87.56 165 ARG A C 1
ATOM 1351 O O . ARG A 1 165 ? -7.754 9.867 -2.593 1.00 87.56 165 ARG A O 1
ATOM 1358 N N . PHE A 1 166 ? -8.666 9.452 -0.598 1.00 86.00 166 PHE A N 1
ATOM 1359 C CA . PHE A 1 166 ? -9.930 8.888 -1.073 1.00 86.00 166 PHE A CA 1
ATOM 1360 C C . PHE A 1 166 ? -11.108 9.708 -0.546 1.00 86.00 166 PHE A C 1
ATOM 1362 O O . PHE A 1 166 ? -12.023 9.168 0.077 1.00 86.00 166 PHE A O 1
ATOM 1369 N N . GLN A 1 167 ? -11.071 11.024 -0.768 1.00 81.44 167 GLN A N 1
ATOM 1370 C CA . GLN A 1 167 ? -12.063 11.976 -0.252 1.00 81.44 167 GLN A CA 1
ATOM 1371 C C . GLN A 1 167 ? -13.506 11.575 -0.595 1.00 81.44 167 GLN A C 1
ATOM 1373 O O . GLN A 1 167 ? -14.403 11.708 0.230 1.00 81.44 167 GLN A O 1
ATOM 1378 N N . ASP A 1 168 ? -13.723 11.015 -1.785 1.00 74.50 168 ASP A N 1
ATOM 1379 C CA . ASP A 1 168 ? -15.022 10.540 -2.265 1.00 74.50 168 ASP A CA 1
ATOM 1380 C C . ASP A 1 168 ? -15.502 9.243 -1.587 1.00 74.50 168 ASP A C 1
ATOM 1382 O O . ASP A 1 168 ? -16.695 8.935 -1.602 1.00 74.50 168 ASP A O 1
ATOM 1386 N N . ALA A 1 169 ? -14.590 8.483 -0.974 1.00 68.62 169 ALA A N 1
ATOM 1387 C CA . ALA A 1 169 ? -14.893 7.240 -0.268 1.00 68.62 169 ALA A CA 1
ATOM 1388 C C . ALA A 1 169 ? -15.132 7.438 1.241 1.00 68.62 169 ALA A C 1
ATOM 1390 O O . ALA A 1 169 ? -15.595 6.512 1.920 1.00 68.62 169 ALA A O 1
ATOM 1391 N N . VAL A 1 170 ? -14.826 8.621 1.788 1.00 67.69 170 VAL A N 1
ATOM 1392 C CA . VAL A 1 170 ? -14.996 8.918 3.215 1.00 67.69 170 VAL A CA 1
ATOM 1393 C C . VAL A 1 170 ? -16.184 9.844 3.439 1.00 67.69 170 VAL A C 1
ATOM 1395 O O . VAL A 1 170 ? -16.126 11.036 3.170 1.00 67.69 170 VAL A O 1
ATOM 1398 N N . GLU A 1 171 ? -17.266 9.309 3.999 1.00 66.12 171 GLU A N 1
ATOM 1399 C CA . GLU A 1 171 ? -18.373 10.129 4.489 1.00 66.12 171 GLU A CA 1
ATOM 1400 C C . GLU A 1 171 ? -18.207 10.346 5.989 1.00 66.12 171 GLU A C 1
ATOM 1402 O O . GLU A 1 171 ? -18.391 9.418 6.774 1.00 66.12 171 GLU A O 1
ATOM 1407 N N . ARG A 1 172 ? -17.894 11.575 6.409 1.00 65.38 172 ARG A N 1
ATOM 1408 C CA . ARG A 1 172 ? -17.823 11.917 7.833 1.00 65.38 172 ARG A CA 1
ATOM 1409 C C . ARG A 1 172 ? -19.218 11.896 8.457 1.00 65.38 172 ARG A C 1
ATOM 1411 O O . ARG A 1 172 ? -19.881 12.920 8.581 1.00 65.38 172 ARG A O 1
ATOM 1418 N N . LEU A 1 173 ? -19.658 10.717 8.881 1.00 64.31 173 LEU A N 1
ATOM 1419 C CA . LEU A 1 173 ? -20.863 10.580 9.687 1.00 64.31 173 LEU A CA 1
ATOM 1420 C C . LEU A 1 173 ? -20.563 11.080 11.100 1.00 64.31 173 LEU A C 1
ATOM 1422 O O . LEU A 1 173 ? -19.919 10.389 11.886 1.00 64.31 173 LEU A O 1
ATOM 1426 N N . CYS A 1 174 ? -21.030 12.276 11.445 1.00 60.00 174 CYS A N 1
ATOM 1427 C CA . CYS A 1 174 ? -20.997 12.754 12.821 1.00 60.00 174 CYS A CA 1
ATOM 1428 C C . CYS A 1 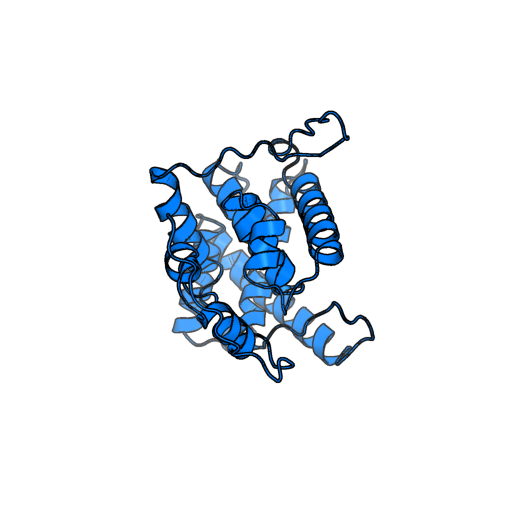174 ? -21.990 11.938 13.662 1.00 60.00 174 CYS A C 1
ATOM 1430 O O . CYS A 1 174 ? -23.174 12.254 13.728 1.00 60.00 174 CYS A O 1
ATOM 1432 N N . GLY A 1 175 ? -21.521 10.866 14.309 1.00 62.91 175 GLY A N 1
ATOM 1433 C CA . GLY A 1 175 ? -22.303 10.207 15.361 1.00 62.91 175 GLY A CA 1
ATOM 1434 C C . GLY A 1 175 ? -22.547 11.151 16.549 1.00 62.91 175 GLY A C 1
ATOM 1435 O O . GLY A 1 175 ? -21.895 12.186 16.658 1.00 62.91 175 GLY A O 1
ATOM 1436 N N . ALA A 1 176 ? -23.393 10.759 17.508 1.00 61.28 176 ALA A N 1
ATOM 1437 C CA . ALA A 1 176 ? -23.688 11.543 18.724 1.00 61.28 176 ALA A CA 1
ATOM 1438 C C . ALA A 1 176 ? -22.447 11.921 19.575 1.00 61.28 176 ALA A C 1
ATOM 1440 O O . ALA A 1 176 ? -22.540 12.723 20.497 1.00 61.28 176 ALA A O 1
ATOM 1441 N N . ARG A 1 177 ? -21.274 11.346 19.268 1.00 61.97 177 ARG A N 1
ATOM 1442 C CA . ARG A 1 177 ? -19.966 11.653 19.875 1.00 61.97 177 ARG A CA 1
ATOM 1443 C C . ARG A 1 177 ? -18.914 12.147 18.864 1.00 61.97 177 ARG A C 1
ATOM 1445 O O . ARG A 1 177 ? -17.724 12.049 19.141 1.00 61.97 177 ARG A O 1
ATOM 1452 N N . GLY A 1 178 ? -19.319 12.586 17.669 1.00 60.59 178 GLY A N 1
ATOM 1453 C CA . GLY A 1 178 ? -18.403 13.027 16.607 1.00 60.59 178 GLY A CA 1
ATOM 1454 C C . GLY A 1 178 ? -17.545 11.910 15.994 1.00 60.59 178 GLY A C 1
ATOM 1455 O O . GLY A 1 178 ? -16.455 12.172 15.496 1.00 60.59 178 GLY A O 1
ATOM 1456 N N . THR A 1 179 ? -17.979 10.645 16.058 1.00 61.91 179 THR A N 1
ATOM 1457 C CA . THR A 1 179 ? -17.177 9.514 15.560 1.00 61.91 179 THR A CA 1
ATOM 1458 C C . THR A 1 179 ? -17.196 9.438 14.041 1.00 61.91 179 THR A C 1
ATOM 1460 O O . THR A 1 179 ? -18.181 8.965 13.485 1.00 61.91 179 THR A O 1
ATOM 1463 N N . ILE A 1 180 ? -16.093 9.820 13.398 1.00 61.62 180 ILE A N 1
ATOM 1464 C CA . ILE A 1 180 ? -15.895 9.685 11.952 1.00 61.62 180 ILE A CA 1
ATOM 1465 C C . ILE A 1 180 ? -15.932 8.200 11.554 1.00 61.62 180 ILE A C 1
ATOM 1467 O O . ILE A 1 180 ? -15.263 7.358 12.163 1.00 61.62 180 ILE A O 1
ATOM 1471 N N . ARG A 1 181 ? -16.716 7.872 10.525 1.00 64.06 181 ARG A N 1
ATOM 1472 C CA . ARG A 1 181 ? -16.762 6.540 9.908 1.00 64.06 181 ARG A CA 1
ATOM 1473 C C . ARG A 1 181 ? -16.375 6.662 8.439 1.00 64.06 181 ARG A C 1
ATOM 1475 O O . ARG A 1 181 ? -16.630 7.682 7.826 1.00 64.06 181 ARG A O 1
ATOM 1482 N N . LEU A 1 182 ? -15.749 5.635 7.878 1.00 66.12 182 LEU A N 1
ATOM 1483 C CA . LEU A 1 182 ? -15.614 5.535 6.425 1.00 66.12 182 LEU A CA 1
ATOM 1484 C C . LEU A 1 182 ? -16.963 5.108 5.847 1.00 66.12 182 LEU A C 1
ATOM 1486 O O . LEU A 1 182 ? -17.658 4.300 6.469 1.00 66.12 182 LEU A O 1
ATOM 1490 N N . ARG A 1 183 ? -17.298 5.555 4.630 1.00 60.53 183 ARG A N 1
ATOM 1491 C CA . ARG A 1 183 ? -18.424 4.996 3.866 1.00 60.53 183 ARG A CA 1
ATOM 1492 C C . ARG A 1 183 ? -18.028 3.643 3.268 1.00 60.53 183 ARG A C 1
ATOM 1494 O O . ARG A 1 183 ? -18.226 3.379 2.086 1.00 60.53 183 ARG A O 1
ATOM 1501 N N . SER A 1 184 ? -17.409 2.778 4.064 1.00 60.94 184 SER A N 1
ATOM 1502 C CA . SER A 1 184 ? -17.092 1.421 3.653 1.00 60.94 184 SER A CA 1
ATOM 1503 C C . SER A 1 184 ? -18.226 0.506 4.098 1.00 60.94 184 SER A C 1
ATOM 1505 O O . SER A 1 184 ? -18.514 0.351 5.284 1.00 60.94 184 SER A O 1
ATOM 1507 N N . ARG A 1 185 ? -18.898 -0.119 3.127 1.00 69.69 185 ARG A N 1
ATOM 1508 C CA . ARG A 1 185 ? -19.670 -1.327 3.423 1.00 69.69 185 ARG A CA 1
ATOM 1509 C C . ARG A 1 185 ? -18.693 -2.465 3.693 1.00 69.69 185 ARG A C 1
ATOM 1511 O O . ARG A 1 185 ? -17.629 -2.517 3.075 1.00 69.69 185 ARG A O 1
ATOM 1518 N N . ALA A 1 186 ? -19.072 -3.390 4.567 1.00 69.06 186 ALA A N 1
ATOM 1519 C CA . ALA A 1 186 ? -18.312 -4.620 4.736 1.00 69.06 186 ALA A CA 1
ATOM 1520 C C . ALA A 1 186 ? -18.163 -5.346 3.385 1.00 69.06 186 ALA A C 1
ATOM 1522 O O . ALA A 1 186 ? -19.072 -5.323 2.542 1.00 69.06 186 ALA A O 1
ATOM 1523 N N . LEU A 1 187 ? -17.016 -6.000 3.188 1.00 69.69 187 LEU A N 1
ATOM 1524 C CA . LEU A 1 187 ? -16.776 -6.828 2.010 1.00 69.69 187 LEU A CA 1
ATOM 1525 C C . LEU A 1 187 ? -17.810 -7.957 1.948 1.00 69.69 187 LEU A C 1
ATOM 1527 O O . LEU A 1 187 ? -17.943 -8.750 2.890 1.00 69.69 187 LEU A O 1
ATOM 1531 N N . SER A 1 188 ? -18.521 -8.047 0.822 1.00 76.12 188 SER A N 1
ATOM 1532 C CA . SER A 1 188 ? -19.441 -9.156 0.569 1.00 76.12 188 SER A CA 1
ATOM 1533 C C . SER A 1 188 ? -18.671 -10.473 0.445 1.00 76.12 188 SER A C 1
ATOM 1535 O O . SER A 1 188 ? -17.480 -10.479 0.125 1.00 76.12 188 SER A O 1
ATOM 1537 N N . ARG A 1 189 ? -19.345 -11.611 0.664 1.00 79.88 189 ARG A N 1
ATOM 1538 C CA . ARG A 1 189 ? -18.721 -12.942 0.530 1.00 79.88 189 ARG A CA 1
ATOM 1539 C C . ARG A 1 189 ? -18.060 -13.146 -0.839 1.00 79.88 189 ARG A C 1
ATOM 1541 O O . ARG A 1 189 ? -16.998 -13.749 -0.895 1.00 79.88 189 ARG A O 1
ATOM 1548 N N . ASN A 1 190 ? -18.632 -12.575 -1.900 1.00 83.00 190 ASN A N 1
ATOM 1549 C CA . ASN A 1 190 ? -18.119 -12.703 -3.266 1.00 83.00 190 ASN A CA 1
ATOM 1550 C C . ASN A 1 190 ? -16.896 -11.807 -3.542 1.00 83.00 190 ASN A C 1
ATOM 1552 O O . ASN A 1 190 ? -16.097 -12.119 -4.416 1.00 83.00 190 ASN A O 1
ATOM 1556 N N . GLU A 1 191 ? -16.725 -10.706 -2.804 1.00 78.25 191 GLU A N 1
ATOM 1557 C CA . GLU A 1 191 ? -15.577 -9.796 -2.967 1.00 78.25 191 GLU A CA 1
ATOM 1558 C C . GLU A 1 191 ? -14.336 -10.276 -2.209 1.00 78.25 191 GLU A C 1
ATOM 1560 O O . GLU A 1 191 ? -13.215 -9.961 -2.607 1.00 78.25 191 GLU A O 1
ATOM 1565 N N . ARG A 1 192 ? -14.524 -11.042 -1.125 1.00 82.31 192 ARG A N 1
ATOM 1566 C CA . ARG A 1 192 ? -13.431 -11.509 -0.259 1.00 82.31 192 ARG A CA 1
ATOM 1567 C C . ARG A 1 192 ? -12.346 -12.285 -1.013 1.00 82.31 192 ARG A C 1
ATOM 1569 O O . ARG A 1 192 ? -11.194 -11.892 -0.862 1.00 82.31 192 ARG A O 1
ATOM 1576 N N . PRO A 1 193 ? -12.651 -13.281 -1.874 1.00 87.94 193 PRO A N 1
ATOM 1577 C CA . PRO A 1 193 ? -11.612 -14.009 -2.604 1.00 87.94 193 PRO A CA 1
ATOM 1578 C C . PRO A 1 193 ? -10.758 -13.100 -3.491 1.00 87.94 193 PRO A C 1
ATOM 1580 O O . PRO A 1 193 ? -9.543 -13.265 -3.567 1.00 87.94 193 PRO A O 1
ATOM 1583 N N . TRP A 1 194 ? -11.378 -12.101 -4.127 1.00 88.56 194 TRP A N 1
ATOM 1584 C CA . TRP A 1 194 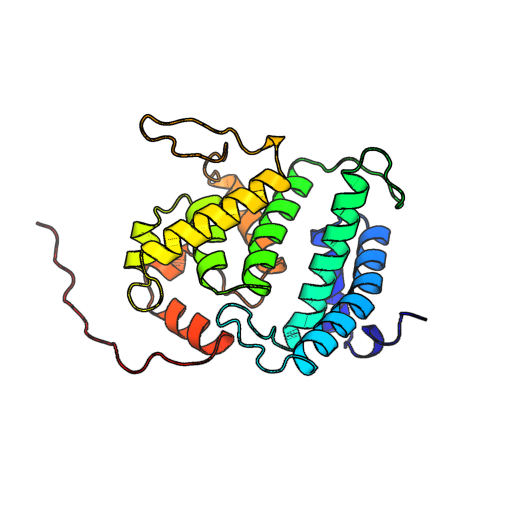? -10.658 -11.134 -4.950 1.00 88.56 194 TRP A CA 1
ATOM 1585 C C . TRP A 1 194 ? -9.758 -10.233 -4.097 1.00 88.56 194 TRP A C 1
ATOM 1587 O O . TRP A 1 194 ? -8.564 -10.137 -4.380 1.00 88.56 194 TRP A O 1
ATOM 1597 N N . VAL A 1 195 ? -10.288 -9.639 -3.020 1.00 85.94 195 VAL A N 1
ATOM 1598 C CA . VAL A 1 195 ? -9.492 -8.815 -2.091 1.00 85.94 195 VAL A CA 1
ATOM 1599 C C . VAL A 1 195 ? -8.338 -9.615 -1.500 1.00 85.94 195 VAL A C 1
ATOM 1601 O O . VAL A 1 195 ? -7.222 -9.107 -1.420 1.00 85.94 195 VAL A O 1
ATOM 1604 N N . ASP A 1 196 ? -8.581 -10.868 -1.123 1.00 85.94 196 ASP A N 1
ATOM 1605 C CA . ASP A 1 196 ? -7.546 -11.758 -0.617 1.00 85.94 196 ASP A CA 1
ATOM 1606 C C . ASP A 1 196 ? -6.487 -12.050 -1.677 1.00 85.94 196 ASP A C 1
ATOM 1608 O O . ASP A 1 196 ? -5.301 -11.958 -1.373 1.00 85.94 196 ASP A O 1
ATOM 1612 N N . SER A 1 197 ? -6.876 -12.306 -2.928 1.00 89.94 197 SER A N 1
ATOM 1613 C CA . SER A 1 197 ? -5.919 -12.519 -4.020 1.00 89.94 197 SER A CA 1
ATOM 1614 C C . SER A 1 197 ? -5.024 -11.297 -4.262 1.00 89.94 197 SER A C 1
ATOM 1616 O O . SER A 1 197 ? -3.807 -11.442 -4.387 1.00 89.94 197 SER A O 1
ATOM 1618 N N . VAL A 1 198 ? -5.595 -10.085 -4.247 1.00 90.12 198 VAL A N 1
ATOM 1619 C CA . VAL A 1 198 ? -4.842 -8.829 -4.380 1.00 90.12 198 VAL A CA 1
ATOM 1620 C C . VAL A 1 198 ? -3.930 -8.646 -3.173 1.00 90.12 198 VAL A C 1
ATOM 1622 O O . VAL A 1 198 ? -2.740 -8.396 -3.331 1.00 90.12 198 VAL A O 1
ATOM 1625 N N . ARG A 1 199 ? -4.451 -8.841 -1.959 1.00 86.94 199 ARG A N 1
ATOM 1626 C CA . ARG A 1 199 ? -3.673 -8.754 -0.721 1.00 86.94 199 ARG A CA 1
ATOM 1627 C C . ARG A 1 199 ? -2.474 -9.697 -0.728 1.00 86.94 199 ARG A C 1
ATOM 1629 O O . ARG A 1 199 ? -1.394 -9.273 -0.336 1.00 86.94 199 ARG A O 1
ATOM 1636 N N . MET A 1 200 ? -2.645 -10.941 -1.170 1.00 87.38 200 MET A N 1
ATOM 1637 C CA . MET A 1 200 ? -1.554 -11.917 -1.227 1.00 87.38 200 MET A CA 1
ATOM 1638 C C . MET A 1 200 ? -0.440 -11.484 -2.182 1.00 87.38 200 MET A C 1
ATOM 1640 O O . MET A 1 200 ? 0.728 -11.728 -1.899 1.00 87.38 200 MET A O 1
ATOM 1644 N N . ARG A 1 201 ? -0.780 -10.783 -3.270 1.00 90.06 201 ARG A N 1
ATOM 1645 C CA . ARG A 1 201 ? 0.215 -10.173 -4.164 1.00 90.06 201 ARG A CA 1
ATOM 1646 C C . ARG A 1 201 ? 0.872 -8.950 -3.531 1.00 90.06 201 ARG A C 1
ATOM 1648 O O . ARG A 1 201 ? 2.079 -8.779 -3.643 1.00 90.06 201 ARG A O 1
ATOM 1655 N N . LEU A 1 202 ? 0.095 -8.118 -2.835 1.00 90.19 202 LEU A N 1
ATOM 1656 C CA . LEU A 1 202 ? 0.602 -6.910 -2.182 1.00 90.19 202 LEU A CA 1
ATOM 1657 C C . LEU A 1 202 ? 1.444 -7.202 -0.925 1.00 90.19 202 LEU A C 1
ATOM 1659 O O . LEU A 1 202 ? 2.253 -6.383 -0.498 1.00 90.19 202 LEU A O 1
ATOM 1663 N N . CYS A 1 203 ? 1.245 -8.339 -0.275 1.00 84.19 203 CYS A N 1
ATOM 1664 C CA . CYS A 1 203 ? 1.932 -8.687 0.964 1.00 84.19 203 CYS A CA 1
ATOM 1665 C C . CYS A 1 203 ? 2.325 -10.168 0.960 1.00 84.19 203 CYS A C 1
ATOM 1667 O O . CYS A 1 203 ? 1.840 -10.910 1.812 1.00 84.19 203 CYS A O 1
ATOM 1669 N N . PRO A 1 204 ? 3.207 -10.630 0.059 1.00 74.62 204 PRO A N 1
ATOM 1670 C CA . PRO A 1 204 ? 3.528 -12.057 -0.039 1.00 74.62 204 PRO A CA 1
ATOM 1671 C C . PRO A 1 204 ? 4.209 -12.602 1.230 1.00 74.62 204 PRO A C 1
ATOM 1673 O O . PRO A 1 204 ? 4.133 -13.790 1.523 1.00 74.62 204 PRO A O 1
ATOM 1676 N N . TRP A 1 205 ? 4.840 -11.732 2.024 1.00 71.38 205 TRP A N 1
ATOM 1677 C CA . TRP A 1 205 ? 5.412 -12.059 3.338 1.00 71.38 205 TRP A CA 1
ATOM 1678 C C . TRP A 1 205 ? 4.398 -12.058 4.485 1.00 71.38 205 TRP A C 1
ATOM 1680 O O . TRP A 1 205 ? 4.749 -12.442 5.599 1.00 71.38 205 TRP A O 1
ATOM 1690 N N . TYR A 1 206 ? 3.183 -11.555 4.264 1.00 66.38 206 TYR A N 1
ATOM 1691 C CA . TYR A 1 206 ? 2.127 -11.583 5.263 1.00 66.38 206 TYR A CA 1
ATOM 1692 C C . TYR A 1 206 ? 1.321 -12.860 5.022 1.00 66.38 206 TYR A C 1
ATOM 1694 O O . TYR A 1 206 ? 0.631 -12.943 4.005 1.00 66.38 206 TYR A O 1
ATOM 1702 N N . PRO A 1 207 ? 1.431 -13.881 5.886 1.00 52.03 207 PRO A N 1
ATOM 1703 C CA . PRO A 1 207 ? 0.758 -15.144 5.648 1.00 52.03 207 PRO A CA 1
ATOM 1704 C C . PRO A 1 207 ? -0.750 -14.936 5.497 1.00 52.03 207 PRO A C 1
ATOM 1706 O O . PRO A 1 207 ? -1.367 -14.056 6.110 1.00 52.03 207 PRO A O 1
ATOM 1709 N N . ALA A 1 208 ? -1.325 -15.735 4.605 1.00 44.78 208 ALA A N 1
ATOM 1710 C CA . ALA A 1 208 ? -2.729 -15.679 4.259 1.00 44.78 208 ALA A CA 1
ATOM 1711 C C . ALA A 1 208 ? -3.623 -15.930 5.489 1.00 44.78 208 ALA A C 1
ATOM 1713 O O . ALA A 1 208 ? -3.385 -16.847 6.263 1.00 44.78 208 ALA A O 1
ATOM 1714 N N . GLN A 1 209 ? -4.717 -15.160 5.546 1.00 46.31 209 GLN A N 1
ATOM 1715 C CA . GLN A 1 209 ? -5.972 -15.382 6.294 1.00 46.31 209 GLN A CA 1
ATOM 1716 C C . GLN A 1 209 ? -6.112 -14.962 7.774 1.00 46.31 209 GLN A C 1
ATOM 1718 O O . GLN A 1 209 ? -5.758 -15.719 8.663 1.00 46.31 209 GLN A O 1
ATOM 1723 N N . PRO A 1 210 ? -6.897 -13.901 8.064 1.00 44.50 210 PRO A N 1
ATOM 1724 C CA . PRO A 1 210 ? -7.530 -13.695 9.374 1.00 44.50 210 PRO A CA 1
ATOM 1725 C C . PRO A 1 210 ? -8.442 -14.863 9.811 1.00 44.50 210 PRO A C 1
ATOM 1727 O O . PRO A 1 210 ? -8.673 -15.037 11.001 1.00 44.50 210 PRO A O 1
ATOM 1730 N N . ALA A 1 211 ? -8.960 -15.658 8.863 1.00 37.16 211 ALA A N 1
ATOM 1731 C CA . ALA A 1 211 ? -9.926 -16.732 9.118 1.00 37.16 211 ALA A CA 1
ATOM 1732 C C . ALA A 1 211 ? -9.316 -18.005 9.742 1.00 37.16 211 ALA A C 1
ATOM 1734 O O . ALA A 1 211 ? -10.002 -18.672 10.504 1.00 37.16 211 ALA A O 1
ATOM 1735 N N . HIS A 1 212 ? -8.037 -18.304 9.490 1.00 37.75 212 HIS A N 1
ATOM 1736 C CA . HIS A 1 212 ? -7.286 -19.314 10.257 1.00 37.75 212 HIS A CA 1
ATOM 1737 C C . HIS A 1 212 ? -6.674 -18.726 11.544 1.00 37.75 212 HIS A C 1
ATOM 1739 O O . HIS A 1 212 ? -6.434 -19.435 12.513 1.00 37.75 212 HIS A O 1
ATOM 1745 N N . ILE A 1 213 ? -6.465 -17.408 11.566 1.00 42.25 213 ILE A N 1
ATOM 1746 C CA . ILE A 1 213 ? -5.778 -16.665 12.630 1.00 42.25 213 ILE A CA 1
ATOM 1747 C C . ILE A 1 213 ? -6.648 -16.433 13.875 1.00 42.25 213 ILE A C 1
ATOM 1749 O O . ILE A 1 213 ? -6.106 -16.304 14.967 1.00 42.25 213 ILE A O 1
ATOM 1753 N N . ALA A 1 214 ? -7.978 -16.435 13.749 1.00 38.59 214 ALA A N 1
ATOM 1754 C CA . ALA A 1 214 ? -8.879 -16.363 14.905 1.00 38.59 214 ALA A CA 1
ATOM 1755 C C . ALA A 1 214 ? -8.810 -17.607 15.824 1.00 38.59 214 ALA A C 1
ATOM 1757 O O . ALA A 1 214 ? -9.426 -17.597 16.884 1.00 38.59 214 ALA A O 1
ATOM 1758 N N . GLY A 1 215 ? -8.067 -18.657 15.440 1.00 34.66 215 GLY A N 1
ATOM 1759 C CA . GLY A 1 215 ? -7.940 -19.902 16.205 1.00 34.66 215 GLY A CA 1
ATOM 1760 C C . GLY A 1 215 ? -6.515 -20.413 16.442 1.00 34.66 215 GLY A C 1
ATOM 1761 O O . GLY A 1 215 ? -6.375 -21.511 16.967 1.00 34.66 215 GLY A O 1
ATOM 1762 N N . THR A 1 216 ? -5.451 -19.685 16.076 1.00 36.88 216 THR A N 1
ATOM 1763 C CA . THR A 1 216 ? -4.071 -20.182 16.272 1.00 36.88 216 THR A CA 1
ATOM 1764 C C . THR A 1 216 ? -3.112 -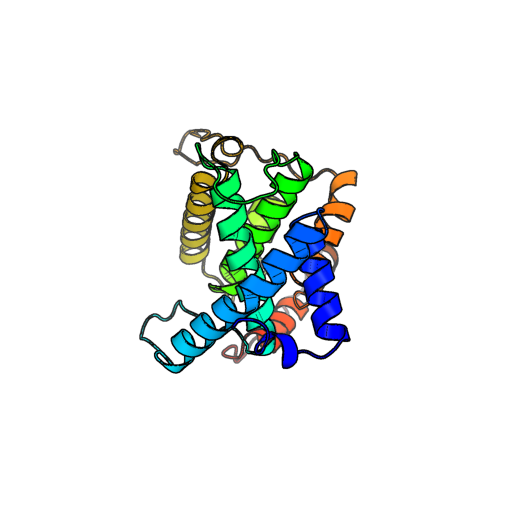19.103 16.764 1.00 36.88 216 THR A C 1
ATOM 1766 O O . THR A 1 216 ? -3.066 -18.007 16.204 1.00 36.88 216 THR A O 1
ATOM 1769 N N . GLU A 1 217 ? -2.273 -19.468 17.738 1.00 39.34 217 GLU A N 1
ATOM 1770 C CA . GLU A 1 217 ? -1.202 -18.696 18.405 1.00 39.34 217 GLU A CA 1
ATOM 1771 C C . GLU A 1 217 ? -0.116 -18.101 17.467 1.00 39.34 217 GLU A C 1
ATOM 1773 O O . GLU A 1 217 ? 0.851 -17.473 17.906 1.00 39.34 217 GLU A O 1
ATOM 1778 N N . ASP A 1 218 ? -0.265 -18.255 16.153 1.00 42.78 218 ASP A N 1
ATOM 1779 C CA . ASP A 1 218 ? 0.797 -18.094 15.161 1.00 42.78 218 ASP A CA 1
ATOM 1780 C C . ASP A 1 218 ? 0.968 -16.649 14.646 1.00 42.78 218 ASP A C 1
ATOM 1782 O O . ASP A 1 218 ? 2.000 -16.302 14.073 1.00 42.78 218 ASP A O 1
ATOM 1786 N N . MET A 1 219 ? 0.030 -15.728 14.917 1.00 38.81 219 MET A N 1
ATOM 1787 C CA . MET A 1 219 ? 0.261 -14.301 14.616 1.00 38.81 219 MET A CA 1
ATOM 1788 C C . MET A 1 219 ? 1.462 -13.767 15.394 1.00 38.81 219 MET A C 1
ATOM 1790 O O . MET A 1 219 ? 2.293 -13.059 14.830 1.00 38.81 219 MET A O 1
ATOM 1794 N N . ALA A 1 220 ? 1.594 -14.115 16.676 1.00 40.03 220 ALA A N 1
ATOM 1795 C CA . ALA A 1 220 ? 2.723 -13.673 17.484 1.00 40.03 220 ALA A CA 1
ATOM 1796 C C . ALA A 1 220 ? 4.047 -14.214 16.928 1.00 40.03 220 ALA A C 1
ATOM 1798 O O . ALA A 1 220 ? 5.026 -13.477 16.925 1.00 40.03 220 ALA A O 1
ATOM 1799 N N . ALA A 1 221 ? 4.078 -15.442 16.402 1.00 41.78 221 ALA A N 1
ATOM 1800 C CA . ALA A 1 221 ? 5.260 -16.057 15.801 1.00 41.78 221 ALA A CA 1
ATOM 1801 C C . ALA A 1 221 ? 5.592 -15.486 14.411 1.00 41.78 221 ALA A C 1
ATOM 1803 O O . ALA A 1 221 ? 6.751 -15.172 14.153 1.00 41.78 221 ALA A O 1
ATOM 1804 N N . VAL A 1 222 ? 4.604 -15.237 13.551 1.00 40.75 222 VAL A N 1
ATOM 1805 C CA . VAL A 1 222 ? 4.776 -14.527 12.271 1.00 40.75 222 VAL A CA 1
ATOM 1806 C C . VAL A 1 222 ? 5.260 -13.098 12.510 1.00 40.75 222 VAL A C 1
ATOM 1808 O O . VAL A 1 222 ? 6.233 -12.656 11.892 1.00 40.75 222 VAL A O 1
ATOM 1811 N N . PHE A 1 223 ? 4.641 -12.383 13.455 1.00 39.47 223 PHE A N 1
ATOM 1812 C CA . PHE A 1 223 ? 5.096 -11.053 13.835 1.00 39.47 223 PHE A CA 1
ATOM 1813 C C . PHE A 1 223 ? 6.508 -11.119 14.441 1.00 39.47 223 PHE A C 1
ATOM 1815 O O . PHE A 1 223 ? 7.365 -10.323 14.084 1.00 39.47 223 PHE A O 1
ATOM 1822 N N . LYS A 1 224 ? 6.818 -12.101 15.286 1.00 44.00 224 LYS A N 1
ATOM 1823 C CA . LYS A 1 224 ? 8.148 -12.302 15.890 1.00 44.00 224 LYS A CA 1
ATOM 1824 C C . LYS A 1 224 ? 9.229 -12.651 14.857 1.00 44.00 224 LYS A C 1
ATOM 1826 O O . LYS A 1 224 ? 10.320 -12.086 14.934 1.00 44.00 224 LYS A O 1
ATOM 1831 N N . ASN A 1 225 ? 8.914 -13.484 13.864 1.00 40.81 225 ASN A N 1
ATOM 1832 C CA . ASN A 1 225 ? 9.826 -13.937 12.807 1.00 40.81 225 ASN A CA 1
ATOM 1833 C C . ASN A 1 225 ? 10.132 -12.842 11.782 1.00 40.81 225 ASN A C 1
ATOM 1835 O O . ASN A 1 225 ? 11.278 -12.691 11.366 1.00 40.81 225 ASN A O 1
ATOM 1839 N N . TYR A 1 226 ? 9.136 -12.046 11.388 1.00 35.50 226 TYR A N 1
ATOM 1840 C CA . TYR A 1 226 ? 9.343 -10.972 10.412 1.00 35.50 226 TYR A CA 1
ATOM 1841 C C . TYR A 1 226 ? 9.747 -9.643 11.044 1.00 35.50 226 TYR A C 1
ATOM 1843 O O . TYR A 1 226 ? 10.312 -8.787 10.359 1.00 35.50 226 TYR A O 1
ATOM 1851 N N . PHE A 1 227 ? 9.472 -9.455 12.339 1.00 41.56 227 PHE A N 1
ATOM 1852 C CA . PHE A 1 227 ? 9.588 -8.151 12.970 1.00 41.56 227 PHE A CA 1
ATOM 1853 C C . PHE A 1 227 ? 10.476 -8.055 14.223 1.00 41.56 227 PHE A C 1
ATOM 1855 O O . PHE A 1 227 ? 10.568 -6.955 14.766 1.00 41.56 227 PHE A O 1
ATOM 1862 N N . GLY A 1 228 ? 11.209 -9.099 14.617 1.00 35.09 228 GLY A N 1
ATOM 1863 C CA . GLY A 1 228 ? 12.312 -8.995 15.587 1.00 35.09 228 GLY A CA 1
ATOM 1864 C C . GLY A 1 228 ? 11.886 -8.714 17.043 1.00 35.09 228 GLY A C 1
ATOM 1865 O O . GLY A 1 228 ? 11.085 -7.837 17.346 1.00 35.09 228 GLY A O 1
ATOM 1866 N N . HIS A 1 229 ? 12.438 -9.495 17.970 1.00 40.59 229 HIS A N 1
ATOM 1867 C CA . HIS A 1 229 ? 12.028 -9.642 19.373 1.00 40.59 229 HIS A CA 1
ATOM 1868 C C . HIS A 1 229 ? 11.997 -8.382 20.266 1.00 40.59 229 HIS A C 1
ATOM 1870 O O . HIS A 1 229 ? 12.970 -7.638 20.319 1.00 40.59 229 HIS A O 1
ATOM 1876 N N . LYS A 1 230 ? 10.975 -8.320 21.145 1.00 33.56 230 LYS A N 1
ATOM 1877 C CA . LYS A 1 230 ? 11.081 -8.317 22.631 1.00 33.56 230 LYS A CA 1
ATOM 1878 C C . LYS A 1 230 ? 9.753 -8.791 23.267 1.00 33.56 230 LYS A C 1
ATOM 1880 O O . LYS A 1 230 ? 9.070 -8.029 23.932 1.00 33.56 230 LYS A O 1
ATOM 1885 N N . ALA A 1 231 ? 9.377 -10.054 23.079 1.00 35.81 231 ALA A N 1
ATOM 1886 C CA . ALA A 1 231 ? 8.376 -10.699 23.936 1.00 35.81 231 ALA A CA 1
ATOM 1887 C C . ALA A 1 231 ? 9.070 -11.856 24.663 1.00 35.81 231 ALA A C 1
ATOM 1889 O O . ALA A 1 231 ? 9.346 -12.899 24.068 1.00 35.81 231 ALA A O 1
ATOM 1890 N N . LYS A 1 232 ? 9.479 -11.614 25.914 1.00 34.78 232 LYS A N 1
ATOM 1891 C CA . LYS A 1 232 ? 9.928 -12.655 26.844 1.00 34.78 232 LYS A CA 1
ATOM 1892 C C . LYS A 1 232 ? 8.754 -12.967 27.766 1.00 34.78 232 LYS A C 1
ATOM 1894 O O . LYS A 1 232 ? 8.308 -12.080 28.482 1.00 34.78 232 LYS A O 1
ATOM 1899 N N . GLY A 1 233 ? 8.347 -14.234 27.754 1.00 47.81 233 GLY A N 1
ATOM 1900 C CA . GLY A 1 233 ? 7.284 -14.784 28.587 1.00 47.81 233 GLY A CA 1
ATOM 1901 C C . GLY A 1 233 ? 5.913 -14.552 27.973 1.00 47.81 233 GLY A C 1
ATOM 1902 O O . GLY A 1 233 ? 5.607 -13.418 27.638 1.00 47.81 233 GLY A O 1
ATOM 1903 N N . LEU A 1 234 ? 5.139 -15.630 27.814 1.00 37.66 234 LEU A N 1
ATOM 1904 C CA . LEU A 1 234 ? 3.681 -15.712 27.986 1.00 37.66 234 LEU A CA 1
ATOM 1905 C C . LEU A 1 234 ? 3.133 -16.894 27.178 1.00 37.66 234 LEU A C 1
ATOM 1907 O O . LEU A 1 234 ? 2.703 -16.748 26.042 1.00 37.66 234 LEU A O 1
ATOM 1911 N N . ALA A 1 235 ? 3.123 -18.056 27.821 1.00 31.06 235 ALA A N 1
ATOM 1912 C CA . ALA A 1 235 ? 2.022 -18.995 27.694 1.00 31.06 235 ALA A CA 1
ATOM 1913 C C . ALA A 1 235 ? 1.499 -19.189 29.122 1.00 31.06 235 ALA A C 1
ATOM 1915 O O . ALA A 1 235 ? 2.136 -19.833 29.955 1.00 31.06 235 ALA A O 1
ATOM 1916 N N . LYS A 1 236 ? 0.404 -18.505 29.453 1.00 38.38 236 LYS A N 1
ATOM 1917 C CA . LYS A 1 236 ? -0.484 -18.938 30.528 1.00 38.38 236 LYS A CA 1
ATOM 1918 C C . LYS A 1 236 ? -1.775 -19.309 29.831 1.00 38.38 236 LYS A C 1
ATOM 1920 O O . LYS A 1 236 ? -2.569 -18.429 29.515 1.00 38.38 236 LYS A O 1
ATOM 1925 N N . GLU A 1 237 ? -1.928 -20.596 29.555 1.00 35.09 237 GLU A N 1
ATOM 1926 C CA . GLU A 1 237 ? -3.212 -21.165 29.174 1.00 35.09 237 GLU A CA 1
ATOM 1927 C C . GLU A 1 237 ? -4.208 -20.840 30.294 1.00 35.09 237 GLU A C 1
ATOM 1929 O O . GLU A 1 237 ? -3.969 -21.139 31.469 1.00 35.09 237 GLU A O 1
ATOM 1934 N N . ARG A 1 238 ? -5.298 -20.153 29.952 1.00 39.31 238 ARG A N 1
ATOM 1935 C CA . ARG A 1 238 ? -6.496 -20.142 30.789 1.00 39.31 238 ARG A CA 1
ATOM 1936 C C . ARG A 1 238 ? -7.506 -21.094 30.160 1.00 39.31 238 ARG A C 1
ATOM 1938 O O . ARG A 1 238 ? -7.596 -21.126 28.934 1.00 39.31 238 ARG A O 1
ATOM 1945 N N . PRO A 1 239 ? -8.246 -21.853 30.980 1.00 38.25 239 PRO A N 1
ATOM 1946 C CA . PRO A 1 239 ? -9.220 -22.799 30.476 1.00 38.25 239 PRO A CA 1
ATOM 1947 C C . PRO A 1 239 ? -10.329 -22.047 29.744 1.00 38.25 239 PRO A C 1
ATOM 1949 O O . PRO A 1 239 ? -10.811 -21.009 30.208 1.00 38.25 239 PRO A O 1
ATOM 1952 N N . ILE A 1 240 ? -10.693 -22.594 28.589 1.00 34.75 240 ILE A N 1
ATOM 1953 C CA . ILE A 1 240 ? -11.887 -22.240 27.834 1.00 34.75 240 ILE A CA 1
ATOM 1954 C C . ILE A 1 240 ? -13.066 -22.456 28.788 1.00 34.75 240 ILE A C 1
ATOM 1956 O O . ILE A 1 240 ? -13.233 -23.546 29.330 1.00 34.75 240 ILE A O 1
ATOM 1960 N N . LEU A 1 241 ? -13.811 -21.390 29.075 1.00 36.62 241 LEU A N 1
ATOM 1961 C CA . LEU A 1 241 ? -15.059 -21.496 29.818 1.00 36.62 241 LEU A CA 1
ATOM 1962 C C . LEU A 1 241 ? -16.078 -22.142 28.881 1.00 36.62 241 LEU A C 1
ATOM 1964 O O . LEU A 1 241 ? -16.449 -21.533 27.879 1.00 36.62 241 LEU A O 1
ATOM 1968 N N . ASP A 1 242 ? -16.479 -23.369 29.203 1.00 39.50 242 ASP A N 1
ATOM 1969 C CA . ASP A 1 242 ? -17.627 -24.021 28.584 1.00 39.50 242 ASP A CA 1
ATOM 1970 C C . ASP A 1 242 ? -18.878 -23.166 28.834 1.00 39.50 242 ASP A C 1
ATOM 1972 O O . ASP A 1 242 ? -19.199 -22.818 29.975 1.00 39.50 242 ASP A O 1
ATOM 1976 N N . GLU A 1 243 ? -19.555 -22.796 27.748 1.00 42.97 243 GLU A N 1
ATOM 1977 C CA . GLU A 1 243 ? -20.849 -22.117 27.774 1.00 42.97 243 GLU A CA 1
ATOM 1978 C C . GLU A 1 243 ? -21.907 -23.049 28.396 1.00 42.97 243 GLU A C 1
ATOM 1980 O O . GLU A 1 243 ? -22.120 -24.168 27.921 1.00 42.97 243 GLU A O 1
ATOM 1985 N N . GLN A 1 244 ? -22.573 -22.574 29.455 1.00 45.28 244 GLN A N 1
ATOM 1986 C CA . GLN A 1 244 ? -23.883 -23.055 29.913 1.00 45.28 244 GLN A CA 1
ATOM 1987 C C . GLN A 1 244 ? -24.931 -21.976 29.659 1.00 45.28 244 GLN A C 1
ATOM 1989 O O . GLN A 1 244 ? -24.618 -20.790 29.922 1.00 45.28 244 GLN A O 1
#

Secondary structure (DSSP, 8-state):
--TTTGGGS-HHHHHHHHHHHHHH-SSHHHHHHHHHHHHHHHHHHHHHHHHSTT-S-TTPPPPPGGGHHHHHHHHHHHHHHHHHHSSS--SSS--PPPHHHHHHHHHHHHHHHHHHS-HHHHIIIIIIIIS---HHHHHHHTTTT--HHHHHHHHHHHHHHHHHH-GGG--B---TT---B--PPPPPTTTHHHHHHHHHHH-TTS-S-HHHHTT-THHHHHHHHHH---------PPPP----

Foldseek 3Di:
DQCVLVVVDDPVRLVLQLVLLCLLPVPNVRSVVLLSQLRVQLVVLVVVCVVCVPPPDPWWDDQPNSCSSLLSSLVSSVVQVVLLVDPHRPDPPRDDQDPSSVLLNLLSLLLNCCRGGPVLSVCCSCCCQAAVHDLVVSCVLCVPPDDSVVNVVSNVVSVVVCCVPPVVQFDQDCDVPSDGDTVDDHQDPVCVVVSQVSNCSSCVLPDGDPPPSVPDPCVVVSCCVNPPDDDDDDDDDDDDDDDD

Mean predicted aligned error: 9.44 Å

Organism: Tectimicrobiota bacterium (NCBI:txid2528274)

Solvent-accessible surface area (backbone atoms only — not comparable to full-atom values): 14486 Å² total; per-residue (Å²): 144,60,62,72,60,56,69,74,49,53,72,66,58,48,50,53,49,42,54,42,30,30,72,72,31,90,41,72,71,54,9,51,50,28,51,52,49,4,31,62,45,18,51,52,50,53,50,53,43,65,78,42,79,69,60,92,50,94,63,67,51,85,66,54,75,93,47,32,54,60,50,11,29,52,53,33,45,48,55,51,50,52,36,59,71,40,99,75,51,83,62,80,83,82,67,81,77,49,76,66,47,50,51,46,52,50,55,47,49,37,47,50,49,23,60,57,34,49,68,66,41,35,53,40,39,50,36,38,70,54,67,65,43,53,70,66,57,54,32,69,78,31,60,91,81,43,55,72,72,57,52,54,52,49,46,51,55,52,47,52,56,45,40,76,74,37,56,93,54,43,46,76,46,72,44,104,82,62,50,73,41,65,63,66,76,75,68,48,82,83,47,44,64,56,54,49,55,52,46,45,63,76,33,72,88,54,78,86,56,72,83,65,49,82,77,45,85,52,61,64,51,54,48,41,71,78,61,61,84,89,81,82,82,86,86,77,88,72,84,82,79,80,88,127

pLDDT: mean 77.76, std 19.37, range [31.06, 97.62]